Protein AF-A0A8X8DDF0-F1 (afdb_monomer)

Sequence (222 aa):
MAMRNLDAGRNGKEAMLKEIPKAEIDVMELDLSSMASVRNFASEYTSLGLHLNILIKNAGVLSSPSKLSQDNIELLFATNRIGHFLLTNLLLEIMKNTAQKSKQEGRIVNVSSVGHRIVSREGICFDKIYNEASTENCLVLLISFPSIGLDAAIFSLFGKYMTKNVQQGAATTCYIALHPQVKGMSGNYFMDSNIAEPSSQAKDAELAKKLWDFSLIITDRK

Mean predicted aligned error: 8.16 Å

InterPro domains:
  IPR002347 Short-chain dehydrogenase/reductase SDR [PF00106] (12-115)
  IPR055280 Short-chain dehydrogenase TIC 32 [PTHR48476] (1-137)

Foldseek 3Di:
DEEQDQVVVVVVVVVVCVVVVPDDDDYHYADQLDLVRLVVRLVVVVVVVDAAQEAELDDFDDDDQQDHGPLLFRRRCSRLPLSVLSNCVSCVVSNVVNCVVVVHHGYYHRDFEPLLQVADPVHAPLVCGNHSPCPPGNSPGDYDDDPDPDDPVVCVVCVVPPDDDPCQSCVLVCCCGDPPVCPPPDDFDDDSVHTDDGHPCVVDPVSVVVSSVSSCVSSPDD

Organism: Populus tomentosa (NCBI:txid118781)

Solvent-accessible surface area (backbone atoms only — not comparable to full-atom values): 13195 Å² total; per-residue (Å²): 86,77,25,70,46,59,67,65,39,50,54,52,49,54,56,50,37,74,78,38,74,84,64,89,79,60,74,44,62,34,36,39,40,29,67,68,40,34,51,50,36,47,53,53,54,57,73,68,70,64,80,38,50,70,48,76,51,65,76,67,63,90,69,76,63,62,40,61,27,90,75,54,28,32,36,47,53,24,26,50,46,44,23,51,50,51,43,46,66,69,44,42,63,53,22,52,54,32,19,68,74,69,72,43,84,54,46,79,47,78,66,80,40,73,15,54,66,64,51,44,94,84,46,78,57,75,85,44,41,66,42,57,78,45,80,74,45,72,48,67,54,50,66,71,73,83,90,64,103,64,63,76,72,60,50,70,72,54,49,75,80,73,59,72,52,71,67,67,63,42,45,34,58,52,41,66,74,67,38,76,90,47,63,93,66,76,95,79,46,71,53,92,69,34,83,47,85,73,40,72,73,80,68,35,64,66,58,52,48,53,53,50,55,50,46,49,60,61,67,68,60,125

Nearest PDB structures (foldseek):
  6jh7-assembly1_A-2  TM=7.162E-01  e=4.421E-04  Microcystis aeruginosa FACHB-905 = DIANCHI905
  6jhb-assembly1_B-2  TM=7.513E-01  e=2.939E-03  Microcystis aeruginosa FACHB-905 = DIANCHI905
  7dmg-assembly1_A  TM=6.258E-01  e=7.141E-03  Candida parapsilosis
  7dll-assembly1_B-2  TM=6.446E-01  e=1.735E-02  Candida parapsilosis
  7btm-assembly2_C  TM=6.241E-01  e=6.015E-02  Streptomyces lusitanus

Structure (mmCIF, N/CA/C/O backbone):
data_AF-A0A8X8DDF0-F1
#
_entry.id   AF-A0A8X8DDF0-F1
#
loop_
_atom_site.group_PDB
_atom_site.id
_atom_site.type_symbol
_atom_site.label_atom_id
_atom_site.label_alt_id
_atom_site.label_comp_id
_atom_site.label_asym_id
_atom_site.label_entity_id
_atom_site.label_seq_id
_atom_site.pdbx_PDB_ins_code
_atom_site.Cartn_x
_atom_site.Cartn_y
_atom_site.Cartn_z
_atom_site.occupancy
_atom_site.B_iso_or_equiv
_atom_site.auth_seq_id
_atom_site.auth_comp_id
_atom_site.auth_asym_id
_atom_site.auth_atom_id
_atom_site.pdbx_PDB_model_num
ATOM 1 N N . MET A 1 1 ? -7.701 -6.713 6.113 1.00 91.94 1 MET A N 1
ATOM 2 C CA . MET A 1 1 ? -6.545 -7.241 5.361 1.00 91.94 1 MET A CA 1
ATOM 3 C C . MET A 1 1 ? -6.894 -7.273 3.888 1.00 91.94 1 MET A C 1
ATOM 5 O O . MET A 1 1 ? -7.901 -7.870 3.534 1.00 91.94 1 MET A O 1
ATOM 9 N N . ALA A 1 2 ? -6.078 -6.644 3.049 1.00 97.06 2 ALA A N 1
ATOM 10 C CA . ALA A 1 2 ? -6.233 -6.695 1.599 1.00 97.06 2 ALA A CA 1
ATOM 11 C C . ALA A 1 2 ? -5.301 -7.780 1.038 1.00 97.06 2 ALA A C 1
ATOM 13 O O . ALA A 1 2 ? -4.095 -7.727 1.289 1.00 97.06 2 ALA A O 1
ATOM 14 N N . MET A 1 3 ? -5.850 -8.790 0.363 1.00 96.19 3 MET A N 1
ATOM 15 C CA . MET A 1 3 ? -5.122 -10.000 -0.036 1.00 96.19 3 MET A CA 1
ATOM 16 C C . MET A 1 3 ? -5.487 -10.407 -1.463 1.00 96.19 3 MET A C 1
ATOM 18 O O . MET A 1 3 ? -6.664 -10.501 -1.788 1.00 96.19 3 MET A O 1
ATOM 22 N N . ARG A 1 4 ? -4.497 -10.759 -2.291 1.00 95.62 4 ARG A N 1
ATOM 23 C CA . ARG A 1 4 ? -4.748 -11.287 -3.650 1.00 95.62 4 ARG A CA 1
ATOM 24 C C . ARG A 1 4 ? -5.384 -12.680 -3.672 1.00 95.62 4 ARG A C 1
ATOM 26 O O . ARG A 1 4 ? -5.920 -13.104 -4.680 1.00 95.62 4 ARG A O 1
ATOM 33 N N . ASN A 1 5 ? -5.232 -13.439 -2.586 1.00 96.88 5 ASN A N 1
ATOM 34 C CA . ASN A 1 5 ? -5.793 -14.776 -2.436 1.00 96.88 5 ASN A CA 1
ATOM 35 C C . ASN A 1 5 ? -6.646 -14.782 -1.167 1.00 96.88 5 ASN A C 1
ATOM 37 O O . ASN A 1 5 ? -6.117 -14.687 -0.054 1.00 96.88 5 ASN A O 1
ATOM 41 N N . LEU A 1 6 ? -7.962 -14.858 -1.356 1.00 96.94 6 LEU A N 1
ATOM 42 C CA . LEU A 1 6 ? -8.927 -14.778 -0.266 1.00 96.94 6 LEU A CA 1
ATOM 43 C C . LEU A 1 6 ? -8.833 -15.967 0.687 1.00 96.94 6 LEU A C 1
ATOM 45 O O . LEU A 1 6 ? -8.973 -15.770 1.888 1.00 96.94 6 LEU A O 1
ATOM 49 N N . ASP A 1 7 ? -8.542 -17.170 0.197 1.00 97.25 7 ASP A N 1
ATOM 50 C CA . ASP A 1 7 ? -8.457 -18.362 1.046 1.00 97.25 7 ASP A CA 1
ATOM 51 C C . ASP A 1 7 ? -7.240 -18.298 1.971 1.00 97.25 7 ASP A C 1
ATOM 53 O O . ASP A 1 7 ? -7.359 -18.504 3.177 1.00 97.25 7 ASP A O 1
ATOM 57 N N . ALA A 1 8 ? -6.082 -17.887 1.447 1.00 95.50 8 ALA A N 1
ATOM 58 C CA . ALA A 1 8 ? -4.906 -17.606 2.267 1.00 95.50 8 ALA A CA 1
ATOM 59 C C . ALA A 1 8 ? -5.184 -16.488 3.289 1.00 95.50 8 ALA A C 1
ATOM 61 O O . ALA A 1 8 ? -4.770 -16.585 4.446 1.00 95.50 8 ALA A O 1
ATOM 62 N N . GLY A 1 9 ? -5.917 -15.444 2.883 1.00 96.38 9 GLY A N 1
ATOM 63 C CA . GLY A 1 9 ? -6.345 -14.366 3.774 1.00 96.38 9 GLY A CA 1
ATOM 64 C C . GLY A 1 9 ? -7.274 -14.837 4.898 1.00 96.38 9 GLY A C 1
ATOM 65 O O . GLY A 1 9 ? -7.067 -14.465 6.053 1.00 96.38 9 GLY A O 1
ATOM 66 N N . ARG A 1 10 ? -8.263 -15.683 4.586 1.00 97.50 10 ARG A N 1
ATOM 67 C CA . ARG A 1 10 ? -9.206 -16.277 5.549 1.00 97.50 10 ARG A CA 1
ATOM 68 C C . ARG A 1 10 ? -8.489 -17.202 6.529 1.00 97.50 10 ARG A C 1
ATOM 70 O O . ARG A 1 10 ? -8.656 -17.034 7.732 1.00 97.50 10 ARG A O 1
ATOM 77 N N . ASN A 1 11 ? -7.605 -18.070 6.040 1.00 97.31 11 ASN A N 1
ATOM 78 C CA . ASN A 1 11 ? -6.786 -18.940 6.889 1.00 97.31 11 ASN A CA 1
ATOM 79 C C . ASN A 1 11 ? -5.900 -18.125 7.846 1.00 97.31 11 ASN A C 1
ATOM 81 O O . ASN A 1 11 ? -5.808 -18.431 9.035 1.00 97.31 11 ASN A O 1
ATOM 85 N N . GLY A 1 12 ? -5.280 -17.047 7.349 1.00 95.62 12 GLY A N 1
ATOM 86 C CA . GLY A 1 12 ? -4.503 -16.124 8.179 1.00 95.62 12 GLY A CA 1
ATOM 87 C C . GLY A 1 12 ? -5.357 -15.419 9.238 1.00 95.62 12 GLY A C 1
ATOM 88 O O . GLY A 1 12 ? -4.953 -15.332 10.397 1.00 95.62 12 GLY A O 1
ATOM 89 N N . LYS A 1 13 ? -6.563 -14.965 8.868 1.00 96.75 13 LYS A N 1
ATOM 90 C CA . LYS A 1 13 ? -7.548 -14.398 9.803 1.00 96.75 13 LYS A CA 1
ATOM 91 C C . LYS A 1 13 ? -7.902 -15.392 10.909 1.00 96.75 13 LYS A C 1
ATOM 93 O O . LYS A 1 13 ? -7.845 -15.027 12.078 1.00 96.75 13 LYS A O 1
ATOM 98 N N . GLU A 1 14 ? -8.235 -16.632 10.565 1.00 97.44 14 GLU A N 1
ATOM 99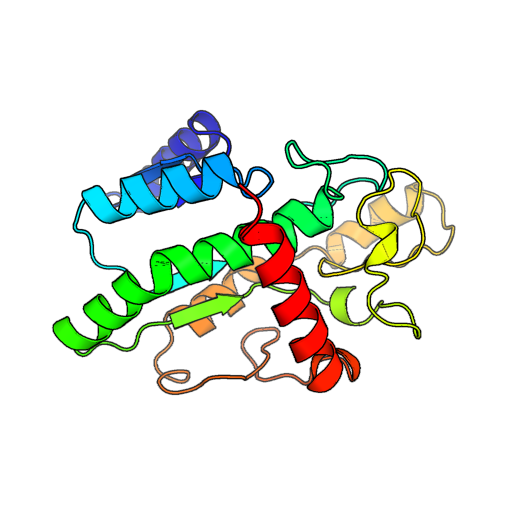 C CA . GLU A 1 14 ? -8.588 -17.663 11.547 1.00 97.44 14 GLU A CA 1
ATOM 100 C C . GLU A 1 14 ? -7.448 -17.953 12.526 1.00 97.44 14 GLU A C 1
ATOM 102 O O . GLU A 1 14 ? -7.688 -18.076 13.726 1.00 97.44 14 GLU A O 1
ATOM 107 N N . ALA A 1 15 ? -6.206 -18.030 12.038 1.00 96.19 15 ALA A N 1
ATOM 108 C CA . ALA A 1 15 ? -5.039 -18.215 12.895 1.00 96.19 15 ALA A CA 1
ATOM 109 C C . ALA A 1 15 ? -4.875 -17.054 13.891 1.00 96.19 15 ALA A C 1
ATOM 111 O O . ALA A 1 15 ? -4.725 -17.293 15.087 1.00 96.19 15 ALA A O 1
ATOM 112 N N . MET A 1 16 ? -4.993 -15.806 13.428 1.00 95.62 16 MET A N 1
ATOM 113 C CA . MET A 1 16 ? -4.892 -14.634 14.305 1.00 95.62 16 MET A CA 1
ATOM 114 C C . MET A 1 16 ? -6.041 -14.544 15.312 1.00 95.62 16 MET A C 1
ATOM 116 O O . MET A 1 16 ? -5.811 -14.161 16.453 1.00 95.62 16 MET A O 1
ATOM 120 N N . LEU A 1 17 ? -7.265 -14.924 14.934 1.00 97.56 17 LEU A N 1
ATOM 121 C CA . LEU A 1 17 ? -8.413 -14.914 15.849 1.00 97.56 17 LEU A CA 1
ATOM 122 C C . LEU A 1 17 ? -8.310 -15.976 16.950 1.00 97.56 17 LEU A C 1
ATOM 124 O O . LEU A 1 17 ? -8.875 -15.786 18.023 1.00 97.56 17 LEU A O 1
ATOM 128 N N . LYS A 1 18 ? -7.571 -17.071 16.730 1.00 97.69 18 LYS A N 1
ATOM 129 C CA . LYS A 1 18 ? -7.259 -18.030 17.804 1.00 97.69 18 LYS A CA 1
ATOM 130 C C . LYS A 1 18 ? -6.352 -17.412 18.867 1.00 97.69 18 LYS A C 1
ATOM 132 O O . LYS A 1 18 ? -6.525 -17.698 20.047 1.00 97.69 18 LYS A O 1
ATOM 137 N N . GLU A 1 19 ? -5.409 -16.569 18.456 1.00 96.38 19 GLU A N 1
ATOM 138 C CA . GLU A 1 19 ? -4.486 -15.883 19.366 1.00 96.38 19 GLU A CA 1
ATOM 139 C C . GLU A 1 19 ? -5.113 -14.633 19.999 1.00 96.38 19 GLU A C 1
ATOM 141 O O . GLU A 1 19 ? -4.899 -14.352 21.178 1.00 96.38 19 GLU A O 1
ATOM 146 N N . ILE A 1 20 ? -5.920 -13.890 19.233 1.00 97.06 20 ILE A N 1
ATOM 147 C CA . ILE A 1 20 ? -6.553 -12.633 19.646 1.00 97.06 20 ILE A CA 1
ATOM 148 C C . ILE A 1 20 ? -8.053 -12.674 19.295 1.00 97.06 20 ILE A C 1
ATOM 150 O O . ILE A 1 20 ? -8.482 -12.056 18.319 1.00 97.06 20 ILE A O 1
ATOM 154 N N . PRO A 1 21 ? -8.893 -13.344 20.108 1.00 97.06 21 PRO A N 1
ATOM 155 C CA . PRO A 1 21 ? -10.314 -13.551 19.794 1.00 97.06 21 PRO A CA 1
ATOM 156 C C . PRO A 1 21 ? -11.153 -12.277 19.668 1.00 97.06 21 PRO A C 1
ATOM 158 O O . PRO A 1 21 ? -12.239 -12.305 19.100 1.00 97.06 21 PRO A O 1
ATOM 161 N N . LYS A 1 22 ? -10.669 -11.159 20.220 1.00 97.62 22 LYS A N 1
ATOM 162 C CA . LYS A 1 22 ? -11.338 -9.852 20.163 1.00 97.62 22 LYS A CA 1
ATOM 163 C C . LYS A 1 22 ? -10.914 -9.000 18.964 1.00 97.62 22 LYS A C 1
ATOM 165 O O . LYS A 1 22 ? -11.392 -7.879 18.843 1.00 97.62 22 LYS A O 1
ATOM 170 N N . ALA A 1 23 ? -9.975 -9.466 18.139 1.00 96.88 23 ALA A N 1
ATOM 171 C CA . ALA A 1 23 ? -9.533 -8.702 16.982 1.00 96.88 23 ALA A CA 1
ATOM 172 C C . ALA A 1 23 ? -10.643 -8.634 15.925 1.00 96.88 23 ALA A C 1
ATOM 174 O O . ALA A 1 23 ? -11.263 -9.640 15.589 1.00 96.88 23 ALA A O 1
ATOM 175 N N . GLU A 1 24 ? -10.851 -7.452 15.358 1.00 96.38 24 GLU A N 1
ATOM 176 C CA . GLU A 1 24 ? -11.742 -7.252 14.219 1.00 96.38 24 GLU A CA 1
ATOM 177 C C . GLU A 1 24 ? -10.902 -7.282 12.943 1.00 96.38 24 GLU A C 1
ATOM 179 O O . GLU A 1 24 ? -10.004 -6.462 12.742 1.00 96.38 24 GLU A O 1
ATOM 184 N N . ILE A 1 25 ? -11.134 -8.293 12.105 1.00 96.75 25 ILE A N 1
ATOM 185 C CA . ILE A 1 25 ? -10.322 -8.543 10.915 1.00 96.75 25 ILE A CA 1
ATOM 186 C C . ILE A 1 25 ? -11.249 -8.824 9.743 1.00 96.75 25 ILE A C 1
ATOM 188 O O . ILE A 1 25 ? -11.855 -9.891 9.677 1.00 96.75 25 ILE A O 1
ATOM 192 N N . ASP A 1 26 ? -11.289 -7.926 8.768 1.00 96.56 26 ASP A N 1
ATOM 193 C CA . ASP A 1 26 ? -11.918 -8.196 7.474 1.00 96.56 26 ASP A CA 1
ATOM 194 C C . ASP A 1 26 ? -10.888 -8.671 6.456 1.00 96.56 26 ASP A C 1
ATOM 196 O O . ASP A 1 26 ? -9.700 -8.354 6.557 1.00 96.56 26 ASP A O 1
ATOM 200 N N . VAL A 1 27 ? -11.322 -9.457 5.475 1.00 97.81 27 VAL A N 1
ATOM 201 C CA . VAL A 1 27 ? -10.483 -9.903 4.357 1.00 97.81 27 VAL A CA 1
ATOM 202 C C . VAL A 1 27 ? -11.166 -9.464 3.077 1.00 97.81 27 VAL A C 1
ATOM 204 O O . VAL A 1 27 ? -12.309 -9.837 2.837 1.00 97.81 27 VAL A O 1
ATOM 207 N N . MET A 1 28 ? -10.456 -8.680 2.278 1.00 97.94 28 MET A N 1
ATOM 208 C CA . MET A 1 28 ? -10.939 -8.116 1.023 1.00 97.94 28 MET A CA 1
ATOM 209 C C . MET A 1 28 ? -9.933 -8.422 -0.083 1.00 97.94 28 MET A C 1
ATOM 211 O O . MET A 1 28 ? -8.724 -8.479 0.170 1.00 97.94 28 MET A O 1
ATOM 215 N N . GLU A 1 29 ? -10.429 -8.644 -1.295 1.00 98.38 29 GLU A N 1
ATOM 216 C CA . GLU A 1 29 ? -9.591 -9.023 -2.428 1.00 98.38 29 GLU A CA 1
ATOM 217 C C . GLU A 1 29 ? -8.823 -7.818 -2.971 1.00 98.38 29 GLU A C 1
ATOM 219 O O . GLU A 1 29 ? -9.402 -6.767 -3.223 1.00 98.38 29 GLU A O 1
ATOM 224 N N . LEU A 1 30 ? -7.512 -7.964 -3.154 1.00 98.56 30 LEU A N 1
ATOM 225 C CA . LEU A 1 30 ? -6.678 -6.940 -3.780 1.00 98.56 30 LEU A CA 1
ATOM 226 C C . LEU A 1 30 ? -5.469 -7.575 -4.464 1.00 98.56 30 LEU A C 1
ATOM 228 O O . LEU A 1 30 ? -4.547 -8.047 -3.792 1.00 98.56 30 LEU A O 1
ATOM 232 N N . ASP A 1 31 ? -5.438 -7.510 -5.792 1.00 98.00 31 ASP A N 1
ATOM 233 C CA . ASP A 1 31 ? -4.251 -7.786 -6.593 1.00 98.00 31 ASP A CA 1
ATOM 234 C C . ASP A 1 31 ? -3.625 -6.472 -7.076 1.00 98.00 31 ASP A C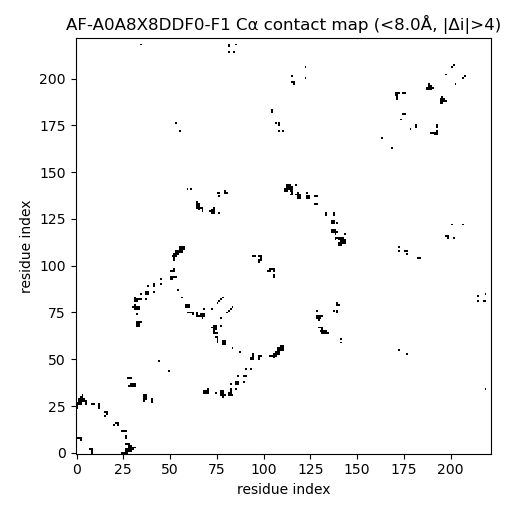 1
ATOM 236 O O . ASP A 1 31 ? -4.126 -5.798 -7.971 1.00 98.00 31 ASP A O 1
ATOM 240 N N . LEU A 1 32 ? -2.489 -6.107 -6.482 1.00 97.19 32 LEU A N 1
ATOM 241 C CA . LEU A 1 32 ? -1.754 -4.886 -6.827 1.00 97.19 32 LEU A CA 1
ATOM 242 C C . LEU A 1 32 ? -1.111 -4.930 -8.219 1.00 97.19 32 LEU A C 1
ATOM 244 O O . LEU A 1 32 ? -0.678 -3.891 -8.707 1.00 97.19 32 LEU A O 1
ATOM 248 N N . SER A 1 33 ? -1.024 -6.102 -8.851 1.00 94.75 33 SER A N 1
ATOM 249 C CA . SER A 1 33 ? -0.516 -6.232 -10.219 1.00 94.75 33 SER A CA 1
ATOM 250 C C . SER A 1 33 ? -1.565 -5.908 -11.292 1.00 94.75 33 SER A C 1
ATOM 252 O O . SER A 1 33 ? -1.216 -5.852 -12.468 1.00 94.75 33 SER A O 1
ATOM 254 N N . SER A 1 34 ? -2.823 -5.680 -10.894 1.00 96.38 34 SER A N 1
ATOM 255 C CA . SER A 1 34 ? -3.949 -5.376 -11.779 1.00 96.38 34 SER A CA 1
ATOM 256 C C . SER A 1 34 ? -4.611 -4.060 -11.375 1.00 96.38 34 SER A C 1
ATOM 258 O O . SER A 1 34 ? -5.246 -3.960 -10.321 1.00 96.38 34 SER A O 1
ATOM 260 N N . MET A 1 35 ? -4.515 -3.031 -12.217 1.00 96.25 35 MET A N 1
ATOM 261 C CA . MET A 1 35 ? -5.127 -1.724 -11.944 1.00 96.25 35 MET A CA 1
ATOM 262 C C . MET A 1 35 ? -6.650 -1.812 -11.788 1.00 96.25 35 MET A C 1
ATOM 264 O O . MET A 1 35 ? -7.227 -1.098 -10.963 1.00 96.25 35 MET A O 1
ATOM 268 N N . ALA A 1 36 ? -7.303 -2.718 -12.522 1.00 97.00 36 ALA A N 1
ATOM 269 C CA . ALA A 1 36 ? -8.729 -2.998 -12.367 1.00 97.00 36 ALA A CA 1
ATOM 270 C C . ALA A 1 36 ? -9.052 -3.547 -10.966 1.00 97.00 36 ALA A C 1
ATOM 272 O O . ALA A 1 36 ? -9.972 -3.053 -10.313 1.00 97.00 36 ALA A O 1
ATOM 273 N N . SER A 1 37 ? -8.259 -4.502 -10.461 1.00 98.31 37 SER A N 1
ATOM 274 C CA . SER A 1 37 ? -8.419 -5.030 -9.098 1.00 98.31 37 SER A CA 1
ATOM 275 C C . SER A 1 37 ? -8.240 -3.933 -8.042 1.00 98.31 37 SER A C 1
ATOM 277 O O . SER A 1 37 ? -9.067 -3.806 -7.140 1.00 98.31 37 SER A O 1
ATOM 279 N N . VAL A 1 38 ? -7.231 -3.068 -8.197 1.00 98.44 38 VAL A N 1
ATOM 280 C CA . VAL A 1 38 ? -6.995 -1.933 -7.285 1.00 98.44 38 VAL A CA 1
ATOM 281 C C . VAL A 1 38 ? -8.187 -0.968 -7.250 1.00 98.44 38 VAL A C 1
ATOM 283 O O . VAL A 1 38 ? -8.594 -0.528 -6.172 1.00 98.44 38 VAL A O 1
ATOM 286 N N . ARG A 1 39 ? -8.769 -0.643 -8.413 1.00 98.06 39 ARG A N 1
ATOM 287 C CA . ARG A 1 39 ? -9.959 0.222 -8.511 1.00 98.06 39 ARG A CA 1
ATOM 288 C C . ARG A 1 39 ? -11.184 -0.420 -7.869 1.00 98.06 39 ARG A C 1
ATOM 290 O O . ARG A 1 39 ? -11.885 0.258 -7.119 1.00 98.06 39 ARG A O 1
ATOM 297 N N . ASN A 1 40 ? -11.405 -1.710 -8.118 1.00 98.25 40 ASN A N 1
ATOM 298 C CA . ASN A 1 40 ? -12.514 -2.459 -7.530 1.00 98.25 40 ASN A CA 1
ATOM 299 C C . ASN A 1 40 ? -12.408 -2.499 -6.004 1.00 98.25 40 ASN A C 1
ATOM 301 O O . ASN A 1 40 ? -13.357 -2.109 -5.330 1.00 98.25 40 ASN A O 1
ATOM 305 N N . PHE A 1 41 ? -11.236 -2.849 -5.466 1.00 98.62 41 PHE A N 1
ATOM 306 C CA . PHE A 1 41 ? -10.984 -2.838 -4.025 1.00 98.62 41 PHE A CA 1
ATOM 307 C C . PHE A 1 41 ? -11.259 -1.465 -3.406 1.00 98.62 41 PHE A C 1
ATOM 309 O O . PHE A 1 41 ? -11.941 -1.366 -2.388 1.00 98.62 41 PHE A O 1
ATOM 316 N N . ALA A 1 42 ? -10.740 -0.389 -4.009 1.00 98.31 42 ALA A N 1
ATOM 317 C CA . ALA A 1 42 ? -10.937 0.955 -3.476 1.00 98.31 42 ALA A CA 1
ATOM 318 C C . ALA A 1 42 ? -12.418 1.364 -3.501 1.00 98.31 42 ALA A C 1
ATOM 320 O O . ALA A 1 42 ? -12.912 1.926 -2.524 1.00 98.31 42 ALA A O 1
ATOM 321 N N . SER A 1 43 ? -13.137 1.051 -4.583 1.00 98.25 43 SER A N 1
ATOM 322 C CA . SER A 1 43 ? -14.578 1.299 -4.693 1.00 98.25 43 SER A CA 1
ATOM 323 C C . SER A 1 43 ? -15.367 0.522 -3.638 1.00 98.25 43 SER A C 1
ATOM 325 O O . SER A 1 43 ? -16.203 1.100 -2.942 1.00 98.25 43 SER A O 1
ATOM 327 N N . GLU A 1 44 ? -15.079 -0.770 -3.480 1.00 98.06 44 GLU A N 1
ATOM 328 C CA . GLU A 1 44 ? -15.720 -1.628 -2.485 1.00 98.06 44 GLU A CA 1
ATOM 329 C C . GLU A 1 44 ? -15.454 -1.109 -1.069 1.00 98.06 44 GLU A C 1
ATOM 331 O O . GLU A 1 44 ? -16.400 -0.856 -0.328 1.00 98.06 44 GLU A O 1
ATOM 336 N N . TYR A 1 45 ? -14.194 -0.825 -0.723 1.00 98.12 45 TYR A N 1
ATOM 337 C CA . TYR A 1 45 ? -13.827 -0.268 0.582 1.00 98.12 45 TYR A CA 1
ATOM 338 C C . TYR A 1 45 ? -14.552 1.051 0.868 1.00 98.12 45 TYR A C 1
ATOM 340 O O . TYR A 1 45 ? -15.066 1.259 1.966 1.00 98.12 45 TYR A O 1
ATOM 348 N N . THR A 1 46 ? -14.644 1.932 -0.133 1.00 96.81 46 THR A N 1
ATOM 349 C CA . THR A 1 46 ? -15.375 3.202 -0.013 1.00 96.81 46 THR A CA 1
ATOM 350 C C . THR A 1 46 ? -16.852 2.969 0.294 1.00 96.81 46 THR A C 1
ATOM 352 O O . THR A 1 46 ? -17.423 3.660 1.139 1.00 96.81 46 THR A O 1
ATOM 355 N N . SER A 1 47 ? -17.470 1.981 -0.361 1.00 97.31 47 SER A N 1
ATOM 356 C CA . SER A 1 47 ? -18.890 1.664 -0.185 1.00 97.31 47 SER A CA 1
ATOM 357 C C . SER A 1 47 ? -19.237 1.151 1.216 1.00 97.31 47 SER A C 1
ATOM 359 O O . SER A 1 47 ? -20.371 1.324 1.658 1.00 97.31 47 SER A O 1
ATOM 361 N N . LEU A 1 48 ? -18.261 0.599 1.949 1.00 96.19 48 LEU A N 1
ATOM 362 C CA . LEU A 1 48 ? -18.449 0.154 3.334 1.00 96.19 48 LEU A CA 1
ATOM 363 C C . LEU A 1 48 ? -18.617 1.322 4.319 1.00 96.19 48 LEU A C 1
ATOM 365 O O . LEU A 1 48 ? -19.038 1.109 5.453 1.00 96.19 48 LEU A O 1
ATOM 369 N N . GLY A 1 49 ? -18.262 2.553 3.927 1.00 94.56 49 GLY A N 1
ATOM 370 C CA . GLY A 1 49 ? -18.365 3.726 4.801 1.00 94.56 49 GLY A CA 1
ATOM 371 C C . GLY A 1 49 ? -17.436 3.682 6.021 1.00 94.56 49 GLY A C 1
ATOM 372 O O . GLY A 1 49 ? -17.658 4.414 6.987 1.00 94.56 49 GLY A O 1
ATOM 373 N N . LEU A 1 50 ? -16.406 2.831 5.994 1.00 94.25 50 LEU A N 1
ATOM 374 C CA . LEU A 1 50 ? -15.463 2.664 7.096 1.00 94.25 50 LEU A CA 1
ATOM 375 C C . LEU A 1 50 ? -14.429 3.794 7.134 1.00 94.25 50 LEU A C 1
ATOM 377 O O . LEU A 1 50 ? -14.054 4.391 6.123 1.00 94.25 50 LEU A O 1
ATOM 381 N N . HIS A 1 51 ? -13.920 4.057 8.333 1.00 95.56 51 HIS A N 1
ATOM 382 C CA . HIS A 1 51 ? -12.789 4.952 8.545 1.00 95.56 51 HIS A CA 1
ATOM 383 C C . HIS A 1 51 ? -11.485 4.321 8.045 1.00 95.56 51 HIS A C 1
ATOM 385 O O . HIS A 1 51 ? -11.293 3.112 8.142 1.00 95.56 51 HIS A O 1
ATOM 391 N N . LEU A 1 52 ? -10.558 5.140 7.544 1.00 97.69 52 LEU A N 1
ATOM 392 C CA . LEU A 1 52 ? -9.209 4.701 7.182 1.00 97.69 52 LEU A CA 1
ATOM 393 C C . LEU A 1 52 ? -8.159 5.618 7.810 1.00 97.69 52 LEU A C 1
ATOM 395 O O . LEU A 1 52 ? -7.817 6.666 7.265 1.00 97.69 52 LEU A O 1
ATOM 399 N N . ASN A 1 53 ? -7.641 5.220 8.971 1.00 96.56 53 ASN A N 1
ATOM 400 C CA . ASN A 1 53 ? -6.600 5.974 9.672 1.00 96.56 53 ASN A CA 1
ATOM 401 C C . ASN A 1 53 ? -5.195 5.623 9.171 1.00 96.56 53 ASN A C 1
ATOM 403 O O . ASN A 1 53 ? -4.347 6.504 9.064 1.00 96.56 53 ASN A O 1
ATOM 407 N N . ILE A 1 54 ? -4.931 4.350 8.864 1.00 97.62 54 ILE A N 1
ATOM 408 C CA . ILE A 1 54 ? -3.589 3.867 8.525 1.00 97.62 54 ILE A C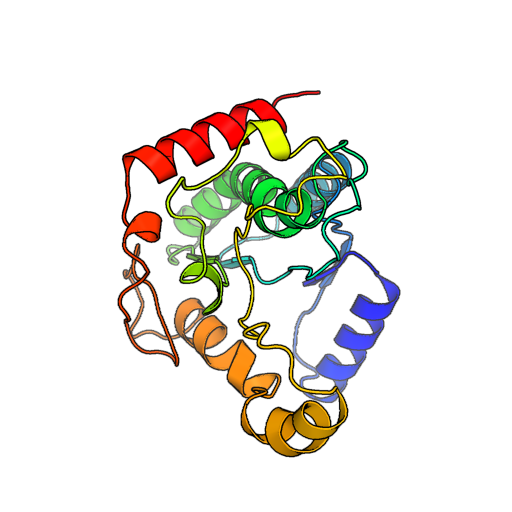A 1
ATOM 409 C C . ILE A 1 54 ? -3.639 3.049 7.234 1.00 97.62 54 ILE A C 1
ATOM 411 O O . ILE A 1 54 ? -4.402 2.093 7.132 1.00 97.62 54 ILE A O 1
ATOM 415 N N . LEU A 1 55 ? -2.779 3.391 6.275 1.00 98.19 55 LEU A N 1
ATOM 416 C CA . LEU A 1 55 ? -2.533 2.617 5.059 1.00 98.19 55 LEU A CA 1
ATOM 417 C C . LEU A 1 55 ? -1.096 2.088 5.074 1.00 98.19 55 LEU A C 1
ATOM 419 O O . LEU A 1 55 ? -0.143 2.862 4.987 1.00 98.19 55 LEU A O 1
ATOM 423 N N . ILE A 1 56 ? -0.933 0.767 5.157 1.00 97.81 56 ILE A N 1
ATOM 424 C CA . ILE A 1 56 ? 0.381 0.112 5.144 1.00 97.81 56 ILE A CA 1
ATOM 425 C C . ILE A 1 56 ? 0.609 -0.542 3.781 1.00 97.81 56 ILE A C 1
ATOM 427 O O . ILE A 1 56 ? 0.007 -1.565 3.452 1.00 97.81 56 ILE A O 1
ATOM 431 N N . LYS A 1 57 ? 1.535 0.013 3.002 1.00 97.31 57 LYS A N 1
ATOM 432 C CA . LYS A 1 57 ? 1.966 -0.526 1.709 1.00 97.31 57 LYS A CA 1
ATOM 433 C C . LYS A 1 57 ? 3.058 -1.567 1.928 1.00 97.31 57 LYS A C 1
ATOM 435 O O . LYS A 1 57 ? 4.241 -1.288 1.760 1.00 97.31 57 LYS A O 1
ATOM 440 N N . ASN A 1 58 ? 2.635 -2.735 2.411 1.00 94.56 58 ASN A N 1
ATOM 441 C CA . ASN A 1 58 ? 3.521 -3.844 2.780 1.00 94.56 58 ASN A CA 1
ATOM 442 C C . ASN A 1 58 ? 3.705 -4.878 1.664 1.00 94.56 58 ASN A C 1
ATOM 444 O O . ASN A 1 58 ? 4.782 -5.450 1.531 1.00 94.56 58 ASN A O 1
ATOM 448 N N . ALA A 1 59 ? 2.645 -5.165 0.906 1.00 92.44 59 ALA A N 1
ATOM 449 C CA . ALA A 1 59 ? 2.674 -6.230 -0.087 1.00 92.44 59 ALA A CA 1
ATOM 450 C C . ALA A 1 59 ? 3.727 -5.948 -1.165 1.00 92.44 59 ALA A C 1
ATOM 452 O O . ALA A 1 59 ? 3.792 -4.845 -1.700 1.00 92.44 59 ALA A O 1
ATOM 453 N N . GLY A 1 60 ? 4.517 -6.960 -1.497 1.00 88.88 60 GLY A N 1
ATOM 454 C CA . GLY A 1 60 ? 5.473 -6.894 -2.585 1.00 88.88 60 GLY A CA 1
ATOM 455 C C . GLY A 1 60 ? 5.841 -8.288 -3.059 1.00 88.88 60 GLY A C 1
ATOM 456 O O . GLY A 1 60 ? 5.727 -9.266 -2.316 1.00 88.88 60 GLY A O 1
ATOM 457 N N . VAL A 1 61 ? 6.247 -8.379 -4.316 1.00 83.88 61 VAL A N 1
ATOM 458 C CA . VAL A 1 61 ? 6.774 -9.601 -4.920 1.00 83.88 61 VAL A CA 1
ATOM 459 C C . VAL A 1 61 ? 8.263 -9.442 -5.175 1.00 83.88 61 VAL A C 1
ATOM 461 O O . VAL A 1 61 ? 8.778 -8.331 -5.269 1.00 83.88 61 VAL A O 1
ATOM 464 N N . LEU A 1 62 ? 8.944 -10.576 -5.281 1.00 72.44 62 LEU A N 1
ATOM 465 C CA . LEU A 1 62 ? 10.292 -10.683 -5.814 1.00 72.44 62 LEU A CA 1
ATOM 466 C C . LEU A 1 62 ? 10.215 -11.746 -6.912 1.00 72.44 62 LEU A C 1
ATOM 468 O O . LEU A 1 62 ? 10.321 -12.940 -6.638 1.00 72.44 62 LEU A O 1
ATOM 472 N N . SER A 1 63 ? 9.876 -11.325 -8.129 1.00 58.91 63 SER A N 1
ATOM 473 C CA . SER A 1 63 ? 9.749 -12.212 -9.290 1.00 58.91 63 SER A CA 1
ATOM 474 C C . SER A 1 63 ? 10.950 -12.077 -10.217 1.00 58.91 63 SER A C 1
ATOM 476 O O . SER A 1 63 ? 11.571 -11.020 -10.288 1.00 58.91 63 SER A O 1
ATOM 478 N N . SER A 1 64 ? 11.262 -13.144 -10.956 1.00 55.31 64 SER A N 1
ATOM 479 C CA . SER A 1 64 ? 12.216 -13.076 -12.064 1.00 55.31 64 SER A CA 1
ATOM 480 C C . SER A 1 64 ? 11.752 -12.034 -13.102 1.00 55.31 64 SER A C 1
ATOM 482 O O . SER A 1 64 ? 10.554 -11.996 -13.391 1.00 55.31 64 SER A O 1
ATOM 484 N N . PRO A 1 65 ? 12.669 -11.236 -13.680 1.00 57.22 65 PRO A N 1
ATOM 485 C CA . PRO A 1 65 ? 12.389 -10.020 -14.468 1.00 57.22 65 PRO A CA 1
ATOM 486 C C . PRO A 1 65 ? 11.678 -10.221 -15.824 1.00 57.22 65 PRO A C 1
ATOM 488 O O . PRO A 1 65 ? 11.644 -9.307 -16.637 1.00 57.22 65 PRO A O 1
ATOM 491 N N . SER A 1 66 ? 11.093 -11.392 -16.083 1.00 64.19 66 SER A N 1
ATOM 492 C CA . SER A 1 66 ? 10.512 -11.762 -17.385 1.00 64.19 66 SER A CA 1
ATOM 493 C C . SER A 1 66 ? 9.014 -12.039 -17.325 1.00 64.19 66 SER A C 1
ATOM 495 O O . SER A 1 66 ? 8.505 -12.868 -18.074 1.00 64.19 66 SER A O 1
ATOM 497 N N . LYS A 1 67 ? 8.295 -11.400 -16.397 1.00 81.69 67 LYS A N 1
ATOM 498 C CA . LYS A 1 67 ? 6.832 -11.491 -16.328 1.00 81.69 67 LYS A CA 1
ATOM 499 C C . LYS A 1 67 ? 6.219 -10.105 -16.383 1.00 81.69 67 LYS A C 1
ATOM 501 O O . LYS A 1 67 ? 6.570 -9.243 -15.580 1.00 81.69 67 LYS A O 1
ATOM 506 N N . LEU A 1 68 ? 5.272 -9.931 -17.294 1.00 87.38 68 LEU A N 1
ATOM 507 C CA . LEU A 1 68 ? 4.386 -8.778 -17.316 1.00 87.38 68 LEU A CA 1
ATOM 508 C C . LEU A 1 68 ? 3.150 -9.046 -16.450 1.00 87.38 68 LEU A C 1
ATOM 510 O O . LEU A 1 68 ? 2.731 -10.191 -16.255 1.00 87.38 68 LEU A O 1
ATOM 514 N N . SER A 1 69 ? 2.585 -7.976 -15.908 1.00 90.06 69 SER A N 1
ATOM 515 C CA . SER A 1 69 ? 1.277 -7.972 -15.273 1.00 90.06 69 SER A CA 1
ATOM 516 C C . SER A 1 69 ? 0.159 -7.987 -16.319 1.00 90.06 69 SER A C 1
ATOM 518 O O . SER A 1 69 ? 0.407 -7.877 -17.520 1.00 90.06 69 SER A O 1
ATOM 520 N N . GLN A 1 70 ? -1.093 -8.080 -15.864 1.00 90.06 70 GLN A N 1
ATOM 521 C CA . GLN A 1 70 ? -2.271 -7.995 -16.741 1.00 90.06 70 GLN A CA 1
ATOM 522 C C . GLN A 1 70 ? -2.348 -6.663 -17.504 1.00 90.06 70 GLN A C 1
ATOM 524 O O . GLN A 1 70 ? -2.954 -6.597 -18.569 1.00 90.06 70 GLN A O 1
ATOM 529 N N . ASP A 1 71 ? -1.696 -5.626 -16.977 1.00 91.06 71 ASP A N 1
ATOM 530 C CA . ASP A 1 71 ? -1.632 -4.292 -17.567 1.00 91.06 71 ASP A CA 1
ATOM 531 C C . ASP A 1 71 ? -0.403 -4.100 -18.486 1.00 91.06 71 ASP A C 1
ATOM 533 O O . ASP A 1 71 ? -0.087 -2.975 -18.868 1.00 91.06 71 ASP A O 1
ATOM 537 N N . ASN A 1 72 ? 0.309 -5.181 -18.840 1.00 89.88 72 ASN A N 1
ATOM 538 C CA . ASN A 1 72 ? 1.534 -5.174 -19.659 1.00 89.88 72 ASN A CA 1
ATOM 539 C C . ASN A 1 72 ? 2.685 -4.334 -19.072 1.00 89.88 72 ASN A C 1
ATOM 541 O O . ASN A 1 72 ? 3.463 -3.716 -19.798 1.00 89.88 72 ASN A O 1
ATOM 545 N N . ILE A 1 73 ? 2.797 -4.316 -17.746 1.00 88.31 73 ILE A N 1
ATOM 546 C CA . ILE A 1 73 ? 3.872 -3.656 -16.995 1.00 88.31 73 ILE A CA 1
ATOM 547 C C . ILE A 1 73 ? 4.702 -4.747 -16.326 1.00 88.31 73 ILE A C 1
ATOM 549 O O . ILE A 1 73 ? 4.136 -5.716 -15.828 1.00 88.31 73 ILE A O 1
ATOM 553 N N . GLU A 1 74 ? 6.023 -4.604 -16.278 1.00 87.31 74 GLU A N 1
ATOM 554 C CA . GLU A 1 74 ? 6.897 -5.512 -15.529 1.00 87.31 74 GLU A CA 1
ATOM 555 C C . GLU A 1 74 ? 6.340 -5.755 -14.112 1.00 87.31 74 GLU A C 1
ATOM 557 O O . GLU A 1 74 ? 5.987 -4.821 -13.388 1.00 87.31 74 GLU A O 1
ATOM 562 N N . LEU A 1 75 ? 6.178 -7.029 -13.746 1.00 86.94 75 LEU A N 1
ATOM 563 C CA . LEU A 1 75 ? 5.349 -7.457 -12.619 1.00 86.94 75 LEU A CA 1
ATOM 564 C C . LEU A 1 75 ? 5.806 -6.887 -11.267 1.00 86.94 75 LEU A C 1
ATOM 566 O O . LEU A 1 75 ? 4.956 -6.557 -10.428 1.00 86.94 75 LEU A O 1
ATOM 570 N N . LEU A 1 76 ? 7.119 -6.769 -11.040 1.00 85.25 76 LEU A N 1
ATOM 571 C CA . LEU A 1 76 ? 7.685 -6.160 -9.836 1.00 85.25 76 LEU A CA 1
ATOM 572 C C . LEU A 1 76 ? 7.291 -4.683 -9.762 1.00 85.25 76 LEU A C 1
ATOM 574 O O . LEU A 1 76 ? 6.764 -4.240 -8.742 1.00 85.25 76 LEU A O 1
ATOM 578 N N . PHE A 1 77 ? 7.484 -3.931 -10.844 1.00 87.19 77 PHE A N 1
ATOM 579 C CA . PHE A 1 77 ? 7.131 -2.519 -10.919 1.00 87.19 77 PHE A CA 1
ATOM 580 C C . PHE A 1 77 ? 5.616 -2.295 -10.817 1.00 87.19 77 PHE A C 1
ATOM 582 O O . PHE A 1 77 ? 5.166 -1.408 -10.082 1.00 87.19 77 PHE A O 1
ATOM 589 N N . ALA A 1 78 ? 4.817 -3.139 -11.473 1.00 91.38 78 ALA A N 1
ATOM 590 C CA . ALA A 1 78 ? 3.363 -3.130 -11.369 1.00 91.38 78 ALA A CA 1
ATOM 591 C C . ALA A 1 78 ? 2.921 -3.295 -9.907 1.00 91.38 78 ALA A C 1
ATOM 593 O O . ALA A 1 78 ? 2.246 -2.428 -9.359 1.00 91.38 78 ALA A O 1
ATOM 594 N N . THR A 1 79 ? 3.381 -4.354 -9.238 1.00 92.12 79 THR A N 1
ATOM 595 C CA . THR A 1 79 ? 2.939 -4.714 -7.882 1.00 92.12 79 THR A CA 1
ATOM 596 C C . THR A 1 79 ? 3.516 -3.788 -6.810 1.00 92.12 79 THR A C 1
ATOM 598 O O . THR A 1 79 ? 2.784 -3.243 -5.982 1.00 92.12 79 THR A O 1
ATOM 601 N N . ASN A 1 80 ? 4.839 -3.607 -6.800 1.00 91.00 80 ASN A N 1
ATOM 602 C CA . ASN A 1 80 ? 5.556 -2.954 -5.703 1.00 91.00 80 ASN A CA 1
ATOM 603 C C . ASN A 1 80 ? 5.481 -1.424 -5.805 1.00 91.00 80 ASN A C 1
ATOM 605 O O . ASN A 1 80 ? 5.672 -0.740 -4.797 1.00 91.00 80 ASN A O 1
ATOM 609 N N . ARG A 1 81 ? 5.195 -0.871 -6.997 1.00 91.19 81 ARG A N 1
ATOM 610 C CA . ARG A 1 81 ? 5.168 0.581 -7.224 1.00 91.19 81 ARG A CA 1
ATOM 611 C C . ARG A 1 81 ? 3.840 1.113 -7.752 1.00 91.19 81 ARG A C 1
ATOM 613 O O . ARG A 1 81 ? 3.302 2.024 -7.117 1.00 91.19 81 ARG A O 1
ATOM 620 N N . ILE A 1 82 ? 3.341 0.618 -8.885 1.00 94.88 82 ILE A N 1
ATOM 621 C CA . ILE A 1 82 ? 2.180 1.213 -9.576 1.00 94.88 82 ILE A CA 1
ATOM 622 C C . ILE A 1 82 ? 0.863 0.900 -8.865 1.00 94.88 82 ILE A C 1
ATOM 624 O O . ILE A 1 82 ? 0.108 1.826 -8.572 1.00 94.88 82 ILE A O 1
ATOM 628 N N . GLY A 1 83 ? 0.612 -0.352 -8.486 1.00 96.50 83 GLY A N 1
ATOM 629 C CA . GLY A 1 83 ? -0.592 -0.737 -7.751 1.00 96.50 83 GLY A CA 1
ATOM 630 C C . GLY A 1 83 ? -0.721 0.018 -6.432 1.00 96.50 83 GLY A C 1
ATOM 631 O O . GLY A 1 83 ? -1.760 0.605 -6.136 1.00 96.50 83 GLY A O 1
ATOM 632 N N . HIS A 1 84 ? 0.375 0.108 -5.672 1.00 97.44 84 HIS A N 1
ATOM 633 C CA . HIS A 1 84 ? 0.432 0.895 -4.434 1.00 97.44 84 HIS A CA 1
ATOM 634 C C . HIS A 1 84 ? 0.224 2.392 -4.664 1.00 97.44 84 HIS A C 1
ATOM 636 O O . HIS A 1 84 ? -0.407 3.061 -3.840 1.00 97.44 84 HIS A O 1
ATOM 642 N N . PHE A 1 85 ? 0.758 2.939 -5.759 1.00 96.94 85 PHE A N 1
ATOM 643 C CA . PHE A 1 85 ? 0.551 4.336 -6.132 1.00 96.94 85 PHE A CA 1
ATOM 644 C C . PHE A 1 85 ? -0.923 4.622 -6.413 1.00 96.94 85 PHE A C 1
ATOM 646 O O . PHE A 1 85 ? -1.488 5.535 -5.808 1.00 96.94 85 PHE A O 1
ATOM 653 N N . LEU A 1 86 ? -1.551 3.814 -7.267 1.00 98.19 86 LEU A N 1
ATOM 654 C CA . LEU A 1 86 ? -2.965 3.941 -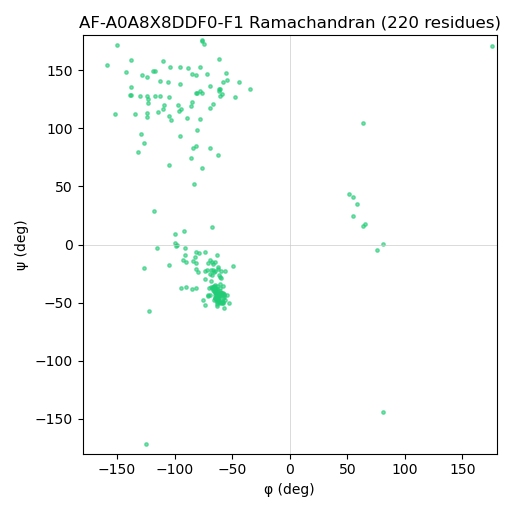7.603 1.00 98.19 86 LEU A CA 1
ATOM 655 C C . LEU A 1 86 ? -3.844 3.798 -6.356 1.00 98.19 86 LEU A C 1
ATOM 657 O O . LEU A 1 86 ? -4.658 4.676 -6.079 1.00 98.19 86 LEU A O 1
ATOM 661 N N . LEU A 1 87 ? -3.613 2.753 -5.555 1.00 98.50 87 LEU A N 1
ATOM 662 C CA . LEU A 1 87 ? -4.351 2.494 -4.318 1.00 98.50 87 LEU A CA 1
ATOM 663 C C . LEU A 1 87 ? -4.320 3.700 -3.374 1.00 98.50 87 LEU A C 1
ATOM 665 O O . LEU A 1 87 ? -5.339 4.086 -2.806 1.00 98.50 87 LEU A O 1
ATOM 669 N N . THR A 1 88 ? -3.145 4.315 -3.227 1.00 97.81 88 THR A N 1
ATOM 670 C CA . THR A 1 88 ? -2.979 5.488 -2.36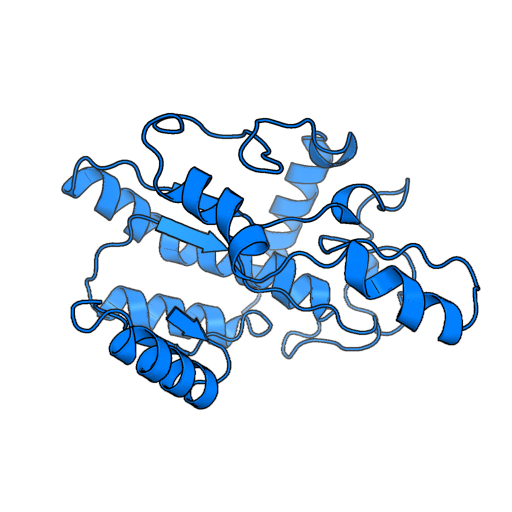2 1.00 97.81 88 THR A CA 1
ATOM 671 C C . THR A 1 88 ? -3.809 6.657 -2.856 1.00 97.81 88 THR A C 1
ATOM 673 O O . THR A 1 88 ? -4.504 7.268 -2.056 1.00 97.81 88 THR A O 1
ATOM 676 N N . ASN A 1 89 ? -3.748 6.965 -4.154 1.00 97.56 89 ASN A N 1
ATOM 677 C CA . ASN A 1 89 ? -4.487 8.088 -4.725 1.00 97.56 89 ASN A CA 1
ATOM 678 C C . ASN A 1 89 ? -6.004 7.890 -4.600 1.00 97.56 89 ASN A C 1
ATOM 680 O O . ASN A 1 89 ? -6.706 8.834 -4.251 1.00 97.56 89 ASN A O 1
ATOM 684 N N . LEU A 1 90 ? -6.499 6.665 -4.806 1.00 98.00 90 LEU A N 1
ATOM 685 C CA . LEU A 1 90 ? -7.926 6.351 -4.689 1.00 98.00 90 LEU A CA 1
ATOM 686 C C . LEU A 1 90 ? -8.445 6.445 -3.246 1.00 98.00 90 LEU A C 1
ATOM 688 O O . LEU A 1 90 ? -9.568 6.889 -3.027 1.00 98.00 90 LEU A O 1
ATOM 692 N N . LEU A 1 91 ? -7.637 6.054 -2.256 1.00 98.12 91 LEU A N 1
ATOM 693 C CA . LEU A 1 91 ? -8.041 6.058 -0.845 1.00 98.12 91 LEU A CA 1
ATOM 694 C C . LEU A 1 91 ? -7.707 7.363 -0.106 1.00 98.12 91 LEU A C 1
ATOM 696 O O . LEU A 1 91 ? -8.155 7.557 1.028 1.00 98.12 91 LEU A O 1
ATOM 700 N N . LEU A 1 92 ? -6.936 8.267 -0.720 1.00 97.38 92 LEU A N 1
ATOM 701 C CA . LEU A 1 92 ? -6.404 9.459 -0.055 1.00 97.38 92 LEU A CA 1
ATOM 702 C C . LEU A 1 92 ? -7.506 10.365 0.508 1.00 97.38 92 LEU A C 1
ATOM 704 O O . LEU A 1 92 ? -7.378 10.858 1.629 1.00 97.38 92 LEU A O 1
ATOM 708 N N . GLU A 1 93 ? -8.597 10.563 -0.232 1.00 97.00 93 GLU A N 1
ATOM 709 C CA . GLU A 1 93 ? -9.712 11.398 0.232 1.00 97.00 93 GLU A CA 1
ATOM 710 C C . GLU A 1 93 ? -10.429 10.788 1.443 1.00 97.00 93 GLU A C 1
ATOM 712 O O . GLU A 1 93 ? -10.766 11.502 2.388 1.00 97.00 93 GLU A O 1
ATOM 717 N N . ILE A 1 94 ? -10.585 9.461 1.497 1.00 97.62 94 ILE A N 1
ATOM 718 C CA . ILE A 1 94 ? -11.163 8.776 2.667 1.00 97.62 94 ILE A CA 1
ATOM 719 C C . ILE A 1 94 ? -10.256 8.950 3.882 1.00 97.62 94 ILE A C 1
ATOM 721 O O . ILE A 1 94 ? -10.750 9.220 4.979 1.00 97.62 94 ILE A O 1
ATOM 725 N N . MET A 1 95 ? -8.936 8.852 3.696 1.00 98.12 95 MET A N 1
ATOM 726 C CA . MET A 1 95 ? -7.972 9.074 4.776 1.00 98.12 95 MET A CA 1
ATOM 727 C C . MET A 1 95 ? -8.031 10.508 5.306 1.00 98.12 95 MET A C 1
ATOM 729 O O . MET A 1 95 ? -8.107 10.707 6.519 1.00 98.12 95 MET A O 1
ATOM 733 N N . LYS A 1 96 ? -8.059 11.513 4.419 1.00 97.12 96 LYS A N 1
ATOM 734 C CA . LYS A 1 96 ? -8.199 12.930 4.799 1.00 97.12 96 LYS A CA 1
ATOM 735 C C . LYS A 1 96 ? -9.495 13.176 5.571 1.00 97.12 96 LYS A C 1
ATOM 737 O O . LYS A 1 96 ? -9.461 13.743 6.663 1.00 97.12 96 LYS A O 1
ATOM 742 N N . ASN A 1 97 ? -10.618 12.684 5.048 1.00 97.00 97 ASN A N 1
ATOM 743 C CA . ASN A 1 97 ? -11.926 12.800 5.690 1.00 97.00 97 ASN A CA 1
ATOM 744 C C . ASN A 1 97 ? -11.949 12.112 7.062 1.00 97.00 97 ASN A C 1
ATOM 746 O O . ASN A 1 97 ? -12.478 12.665 8.027 1.00 97.00 97 ASN A O 1
ATOM 750 N N . THR A 1 98 ? -11.348 10.925 7.169 1.00 97.81 98 THR A N 1
ATOM 751 C CA . THR A 1 98 ? -11.224 10.188 8.433 1.00 97.81 98 THR A CA 1
ATOM 752 C C . THR A 1 98 ? -10.409 10.980 9.448 1.00 97.81 98 THR A C 1
ATOM 754 O O . THR A 1 98 ? -10.833 11.121 10.597 1.00 97.81 98 THR A O 1
ATOM 757 N N . ALA A 1 99 ? -9.263 11.530 9.043 1.00 96.44 99 ALA A N 1
ATOM 758 C CA . ALA A 1 99 ? -8.401 12.305 9.926 1.00 96.44 99 ALA A CA 1
ATOM 759 C C . ALA A 1 99 ? -9.095 13.586 10.418 1.00 96.44 99 ALA A C 1
ATOM 761 O O . ALA A 1 99 ? -9.067 13.891 11.611 1.00 96.44 99 ALA A O 1
ATOM 762 N N . GLN A 1 100 ? -9.802 14.291 9.528 1.00 96.31 100 GLN A N 1
ATOM 763 C CA . GLN A 1 100 ? -10.555 15.496 9.879 1.00 96.31 100 GLN A CA 1
ATOM 764 C C . GLN A 1 100 ? -11.700 15.199 10.860 1.00 96.31 100 GLN A C 1
ATOM 766 O O . GLN A 1 100 ? -11.856 15.908 11.854 1.00 96.31 100 GLN A O 1
ATOM 771 N N . LYS A 1 101 ? -12.489 14.144 10.609 1.00 96.38 101 LYS A N 1
ATOM 772 C CA . LYS A 1 101 ? -13.641 13.772 11.450 1.00 96.38 101 LYS A CA 1
ATOM 773 C C . LYS A 1 101 ? -13.219 13.210 12.804 1.00 96.38 101 LYS A C 1
ATOM 775 O O . LYS A 1 101 ? -13.788 13.579 13.827 1.00 96.38 101 LYS A O 1
ATOM 780 N N . SER A 1 102 ? -12.226 12.322 12.815 1.00 95.50 102 SER A N 1
ATOM 781 C CA . SER A 1 102 ? -11.774 11.652 14.041 1.00 95.50 102 SER A CA 1
ATOM 782 C C . SER A 1 102 ? -10.824 12.510 14.881 1.00 95.50 102 SER A C 1
ATOM 784 O O . SER A 1 102 ? -10.602 12.192 16.048 1.00 95.50 102 SER A O 1
ATOM 786 N N . LYS A 1 103 ? -10.258 13.583 14.302 1.00 94.75 103 LYS A N 1
ATOM 787 C CA . LYS A 1 103 ? -9.157 14.379 14.876 1.00 94.75 103 LYS A CA 1
ATOM 788 C C . LYS A 1 103 ? -7.934 13.522 15.237 1.00 94.75 103 LYS A C 1
ATOM 790 O O . LYS A 1 103 ? -7.142 13.895 16.102 1.00 94.75 103 LYS A O 1
ATOM 795 N N . GLN A 1 104 ? -7.787 12.373 14.580 1.00 93.12 104 GLN A N 1
ATOM 796 C CA . GLN A 1 104 ? -6.630 11.495 14.697 1.00 93.12 104 GLN A CA 1
ATOM 797 C C . GLN A 1 104 ? -5.777 11.626 13.440 1.00 93.12 104 GLN A C 1
ATOM 799 O O . GLN A 1 104 ? -6.292 11.731 12.329 1.00 93.12 104 GLN A O 1
ATOM 804 N N . GLU A 1 105 ? -4.462 11.629 13.623 1.00 92.25 105 GLU A N 1
ATOM 805 C CA . GLU A 1 105 ? -3.512 11.689 12.517 1.00 92.25 105 GLU A CA 1
ATOM 806 C C . GLU A 1 105 ? -3.684 10.470 11.597 1.00 92.25 105 GLU A C 1
ATOM 808 O O . GLU A 1 105 ? -3.670 9.326 12.055 1.00 92.25 105 GLU A O 1
ATOM 813 N N . GLY A 1 106 ? -3.848 10.724 10.297 1.00 95.69 106 GLY A N 1
ATOM 814 C CA . GLY A 1 106 ? -3.800 9.685 9.273 1.00 95.69 106 GLY A CA 1
ATOM 815 C C . GLY A 1 106 ? -2.354 9.354 8.901 1.00 95.69 106 GLY A C 1
ATOM 816 O O . GLY A 1 106 ? -1.502 10.241 8.884 1.00 95.69 106 GLY A O 1
ATOM 817 N N . ARG A 1 107 ? -2.061 8.091 8.578 1.00 97.00 107 ARG A N 1
ATOM 818 C CA . ARG A 1 107 ? -0.689 7.636 8.326 1.00 97.00 107 ARG A CA 1
ATOM 819 C C . ARG A 1 107 ? -0.580 6.695 7.137 1.00 97.00 107 ARG A C 1
ATOM 821 O O . ARG A 1 107 ? -1.260 5.678 7.071 1.00 97.00 107 ARG A O 1
ATOM 828 N N . ILE A 1 108 ? 0.336 7.004 6.224 1.00 97.81 108 ILE A N 1
ATOM 829 C CA . ILE A 1 108 ? 0.714 6.118 5.120 1.00 97.81 108 ILE A CA 1
ATOM 830 C C . ILE A 1 108 ? 2.125 5.599 5.393 1.00 97.81 108 ILE A C 1
ATOM 832 O O . ILE A 1 108 ? 3.065 6.385 5.488 1.00 97.81 108 ILE A O 1
ATOM 836 N N . VAL A 1 109 ? 2.281 4.280 5.500 1.00 96.69 109 VAL A N 1
ATOM 837 C CA . VAL A 1 109 ? 3.574 3.619 5.724 1.00 96.69 109 VAL A CA 1
ATOM 838 C C . VAL A 1 109 ? 3.972 2.878 4.455 1.00 96.69 109 VAL A C 1
ATOM 840 O O . VAL A 1 109 ? 3.282 1.950 4.040 1.00 96.69 109 VAL A O 1
ATOM 843 N N . ASN A 1 110 ? 5.081 3.280 3.834 1.00 95.12 110 ASN A N 1
ATOM 844 C CA . ASN A 1 110 ? 5.660 2.567 2.697 1.00 95.12 110 ASN A CA 1
ATOM 845 C C . ASN A 1 110 ? 6.736 1.609 3.206 1.00 95.12 110 ASN A C 1
ATOM 847 O O . ASN A 1 110 ? 7.739 2.060 3.760 1.00 95.12 110 ASN A O 1
ATOM 851 N N . VAL A 1 111 ? 6.544 0.304 3.018 1.00 92.44 111 VAL A N 1
ATOM 852 C CA . VAL A 1 111 ? 7.570 -0.679 3.371 1.00 92.44 111 VAL A CA 1
ATOM 853 C C . VAL A 1 111 ? 8.608 -0.730 2.253 1.00 92.44 111 VAL A C 1
ATOM 855 O O . VAL A 1 111 ? 8.281 -0.823 1.073 1.00 92.44 111 VAL A O 1
ATOM 858 N N . SER A 1 112 ? 9.876 -0.634 2.640 1.00 87.12 112 SER A N 1
ATOM 859 C CA . SER A 1 112 ? 11.035 -0.681 1.750 1.00 87.12 112 SER A CA 1
ATOM 860 C C . SER A 1 112 ? 11.996 -1.781 2.211 1.00 87.12 112 SER A C 1
ATOM 862 O O . SER A 1 112 ? 11.684 -2.582 3.089 1.00 87.12 112 SER A O 1
ATOM 864 N N . SER A 1 113 ? 13.181 -1.843 1.615 1.00 80.69 113 SER A N 1
ATOM 865 C CA . SER A 1 113 ? 14.241 -2.765 2.008 1.00 80.69 113 SER A CA 1
ATOM 866 C C . SER A 1 113 ? 15.620 -2.180 1.727 1.00 80.69 113 SER A C 1
ATOM 868 O O . SER A 1 113 ? 15.747 -1.211 0.984 1.00 80.69 113 SER A O 1
ATOM 870 N N . VAL A 1 114 ? 16.667 -2.852 2.199 1.00 72.94 114 VAL A N 1
ATOM 871 C CA . VAL A 1 114 ? 18.062 -2.550 1.837 1.00 72.94 114 VAL A CA 1
ATOM 872 C C . VAL A 1 114 ? 18.346 -2.576 0.326 1.00 72.94 114 VAL A C 1
ATOM 874 O O . VAL A 1 114 ? 19.259 -1.883 -0.117 1.00 72.94 114 VAL A O 1
ATOM 877 N N . GLY A 1 115 ? 17.536 -3.274 -0.479 1.00 70.94 115 GLY A N 1
ATOM 878 C CA . GLY A 1 115 ? 17.699 -3.326 -1.933 1.00 70.94 115 GLY A CA 1
ATOM 879 C C . GLY A 1 115 ? 17.551 -1.970 -2.628 1.00 70.94 115 GLY A C 1
ATOM 880 O O . GLY A 1 115 ? 18.136 -1.775 -3.684 1.00 70.94 115 GLY A O 1
ATOM 881 N N . HIS A 1 116 ? 16.895 -0.977 -2.007 1.00 75.12 116 HIS A N 1
ATOM 882 C CA . HIS A 1 116 ? 16.830 0.395 -2.547 1.00 75.12 116 HIS A CA 1
ATOM 883 C C . HIS A 1 116 ? 18.204 1.095 -2.640 1.00 75.12 116 HIS A C 1
ATOM 885 O O . HIS A 1 116 ? 18.304 2.204 -3.166 1.00 75.12 116 HIS A O 1
ATOM 891 N N . ARG A 1 117 ? 19.258 0.497 -2.066 1.00 73.75 117 ARG A N 1
ATOM 892 C CA . ARG A 1 117 ? 20.646 0.966 -2.188 1.00 73.75 117 ARG A CA 1
ATOM 893 C C . ARG A 1 117 ? 21.374 0.357 -3.389 1.00 73.75 117 ARG A C 1
ATOM 895 O O . ARG A 1 117 ? 22.432 0.856 -3.754 1.00 73.75 117 ARG A O 1
ATOM 902 N N . ILE A 1 118 ? 20.829 -0.707 -3.978 1.00 67.31 118 ILE A N 1
ATOM 903 C CA . ILE A 1 118 ? 21.404 -1.453 -5.101 1.00 67.31 118 ILE A CA 1
ATOM 904 C C . ILE A 1 118 ? 20.622 -1.071 -6.360 1.00 67.31 118 ILE A C 1
ATOM 906 O O . ILE A 1 118 ? 19.842 -1.852 -6.893 1.00 67.31 118 ILE A O 1
ATOM 910 N N . VAL A 1 119 ? 20.774 0.175 -6.794 1.00 65.19 119 VAL A N 1
ATOM 911 C CA . VAL A 1 119 ? 20.071 0.716 -7.966 1.00 65.19 119 VAL A CA 1
ATOM 912 C C . VAL A 1 119 ? 21.109 1.135 -9.003 1.00 65.19 119 VAL A C 1
ATOM 914 O O . VAL A 1 119 ? 22.236 1.492 -8.644 1.00 65.19 119 VAL A O 1
ATOM 917 N N . SER A 1 120 ? 20.753 1.058 -10.289 1.00 63.97 120 SER A N 1
ATOM 918 C CA . SER A 1 120 ? 21.641 1.474 -11.380 1.00 63.97 120 SER A CA 1
ATOM 919 C C . SER A 1 120 ? 22.102 2.919 -11.171 1.00 63.97 120 SER A C 1
ATOM 921 O O . SER A 1 120 ? 21.344 3.752 -10.668 1.00 63.97 120 SER A O 1
ATOM 923 N N . ARG A 1 121 ? 23.324 3.256 -11.599 1.00 61.84 121 ARG A N 1
ATOM 924 C CA . ARG A 1 121 ? 23.783 4.657 -11.588 1.00 61.84 121 ARG A CA 1
ATOM 925 C C . ARG A 1 121 ? 22.927 5.559 -12.483 1.00 61.84 121 ARG A C 1
ATOM 927 O O . ARG A 1 121 ? 22.828 6.747 -12.203 1.00 61.84 121 ARG A O 1
ATOM 934 N N . GLU A 1 122 ? 22.308 4.987 -13.511 1.00 65.62 122 GLU A N 1
ATOM 935 C CA . GLU A 1 122 ? 21.455 5.665 -14.494 1.00 65.62 122 GLU A CA 1
ATOM 936 C C . GLU A 1 122 ? 20.034 5.939 -13.967 1.00 65.62 122 GLU A C 1
ATOM 938 O O . GLU A 1 122 ? 19.264 6.657 -14.601 1.00 65.62 122 GLU A O 1
ATOM 943 N N . GLY A 1 123 ? 19.685 5.415 -12.787 1.00 68.75 123 GLY A N 1
ATOM 944 C CA . GLY A 1 123 ? 18.369 5.581 -12.180 1.00 68.75 123 GLY A CA 1
ATOM 945 C C . GLY A 1 123 ? 17.328 4.620 -12.758 1.00 68.75 123 GLY A C 1
ATOM 946 O O . GLY A 1 123 ? 17.622 3.456 -13.035 1.00 68.75 123 GLY A O 1
ATOM 947 N N . ILE A 1 124 ? 16.085 5.097 -12.877 1.00 74.81 124 ILE A N 1
ATOM 948 C CA . ILE A 1 124 ? 14.930 4.298 -13.311 1.00 74.81 124 ILE A CA 1
ATOM 949 C C . ILE A 1 124 ? 14.854 4.292 -14.840 1.00 74.81 124 ILE A C 1
ATOM 951 O O . ILE A 1 124 ? 14.661 5.335 -15.464 1.00 74.81 124 ILE A O 1
ATOM 955 N N . CYS A 1 125 ? 14.942 3.108 -15.445 1.00 77.12 125 CYS A N 1
ATOM 956 C CA . CYS A 1 125 ? 14.793 2.932 -16.889 1.00 77.12 125 CYS A CA 1
ATOM 957 C C . CYS A 1 125 ? 13.311 2.814 -17.281 1.00 77.12 125 CYS A C 1
ATOM 959 O O . CYS A 1 125 ? 12.798 1.709 -17.446 1.00 77.12 125 CYS A O 1
ATOM 961 N N . PHE A 1 126 ? 12.623 3.946 -17.445 1.00 78.56 126 PHE A N 1
ATOM 962 C CA . PHE A 1 126 ? 11.183 3.983 -17.743 1.00 78.56 126 PHE A CA 1
ATOM 963 C C . PHE A 1 126 ? 10.781 3.225 -19.021 1.00 78.56 126 PHE A C 1
ATOM 965 O O . PHE A 1 126 ? 9.745 2.563 -19.037 1.00 78.56 126 PHE A O 1
ATOM 972 N N . ASP A 1 127 ? 11.623 3.247 -20.056 1.00 73.88 127 ASP A N 1
ATOM 973 C CA . ASP A 1 127 ? 11.346 2.594 -21.347 1.00 73.88 127 ASP A CA 1
ATOM 974 C C . ASP A 1 127 ? 11.419 1.062 -21.280 1.00 73.88 127 ASP A C 1
ATOM 976 O O . ASP A 1 127 ? 10.843 0.355 -22.105 1.00 73.88 127 ASP A O 1
ATOM 980 N N . LYS A 1 128 ? 12.128 0.530 -20.280 1.00 71.75 128 LYS A N 1
ATOM 981 C CA . LYS A 1 128 ? 12.333 -0.911 -20.102 1.00 71.75 128 LYS A CA 1
ATOM 982 C C . LYS A 1 128 ? 11.166 -1.588 -19.369 1.00 71.75 128 LYS A C 1
ATOM 984 O O . LYS A 1 128 ? 11.037 -2.801 -19.443 1.00 71.75 128 LYS A O 1
ATOM 989 N N . ILE A 1 129 ? 10.274 -0.817 -18.743 1.00 72.88 129 ILE A N 1
ATOM 990 C CA . ILE A 1 129 ? 9.180 -1.315 -17.888 1.00 72.88 129 ILE A CA 1
ATOM 991 C C . ILE A 1 129 ? 8.110 -2.103 -18.671 1.00 72.88 129 ILE A C 1
ATOM 993 O O . ILE A 1 129 ? 7.352 -2.861 -18.074 1.00 72.88 129 ILE A O 1
ATOM 997 N N . T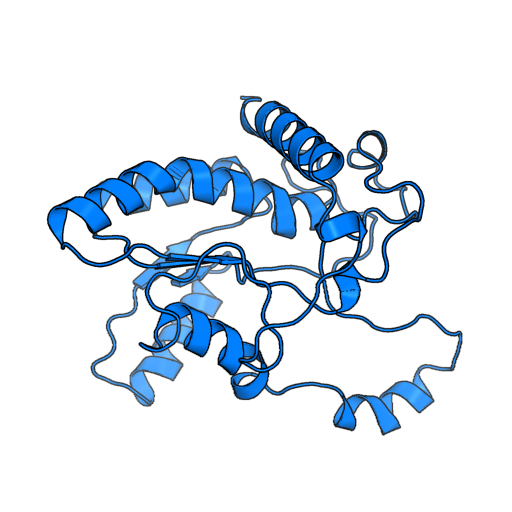YR A 1 130 ? 8.067 -1.972 -19.998 1.00 70.62 130 TYR A N 1
ATOM 998 C CA . TYR A 1 130 ? 7.136 -2.705 -20.866 1.00 70.62 130 TYR A CA 1
ATOM 999 C C . TYR A 1 130 ? 7.752 -3.959 -21.511 1.00 70.62 130 TYR A C 1
ATOM 1001 O O . TYR A 1 130 ? 7.078 -4.647 -22.271 1.00 70.62 130 TYR A O 1
ATOM 1009 N N . ASN A 1 131 ? 9.030 -4.257 -21.245 1.00 61.66 131 ASN A N 1
ATOM 1010 C CA . ASN A 1 131 ? 9.770 -5.311 -21.936 1.00 61.66 131 ASN A CA 1
ATOM 1011 C C . ASN A 1 131 ? 10.118 -6.474 -20.998 1.00 61.66 131 ASN A C 1
ATOM 1013 O O . ASN A 1 131 ? 10.785 -6.292 -19.986 1.00 61.66 131 ASN A O 1
ATOM 1017 N N . GLU A 1 132 ? 9.783 -7.700 -21.405 1.00 50.84 132 GLU A N 1
ATOM 1018 C CA . GLU A 1 132 ? 10.110 -8.945 -20.679 1.00 50.84 132 GLU A CA 1
ATOM 1019 C C . GLU A 1 132 ? 11.624 -9.241 -20.580 1.00 50.84 132 GLU A C 1
ATOM 1021 O O . GLU A 1 132 ? 12.056 -10.098 -19.805 1.00 50.84 132 GLU A O 1
ATOM 1026 N N . ALA A 1 133 ? 12.440 -8.554 -21.386 1.00 42.84 133 ALA A N 1
ATOM 1027 C CA . ALA A 1 133 ? 13.873 -8.806 -21.540 1.00 42.84 133 ALA A CA 1
ATOM 1028 C C . ALA A 1 133 ? 14.776 -7.852 -20.736 1.00 42.84 133 ALA A C 1
ATOM 1030 O O . ALA A 1 133 ? 16.001 -7.955 -20.822 1.00 42.84 133 ALA A O 1
ATOM 1031 N N . SER A 1 134 ? 14.226 -6.906 -19.965 1.00 42.44 134 SER A N 1
ATOM 1032 C CA . SER A 1 134 ? 15.056 -5.970 -19.204 1.00 42.44 134 SER A CA 1
ATOM 1033 C C . SER A 1 134 ? 15.547 -6.582 -17.893 1.00 42.44 134 SER A C 1
ATOM 1035 O O . SER A 1 134 ? 14.983 -6.367 -16.823 1.00 42.44 134 SER A O 1
ATOM 1037 N N . THR A 1 135 ? 16.650 -7.318 -17.971 1.00 40.56 135 THR A N 1
ATOM 1038 C CA . THR A 1 135 ? 17.431 -7.771 -16.808 1.00 40.56 135 THR A CA 1
ATOM 1039 C C . THR A 1 135 ? 18.246 -6.645 -16.160 1.00 40.56 135 THR A C 1
ATOM 1041 O O . THR A 1 135 ? 18.822 -6.829 -15.090 1.00 40.56 135 THR A O 1
ATOM 1044 N N . GLU A 1 136 ? 18.276 -5.458 -16.770 1.00 40.22 136 GLU A N 1
ATOM 1045 C CA . GLU A 1 136 ? 19.035 -4.311 -16.281 1.00 40.22 136 GLU A CA 1
ATOM 1046 C C . GLU A 1 136 ? 18.176 -3.373 -15.425 1.00 40.22 136 GLU A C 1
ATOM 1048 O O . GLU A 1 136 ? 17.532 -2.444 -15.907 1.00 40.22 136 GLU A O 1
ATOM 1053 N N . ASN A 1 137 ? 18.231 -3.631 -14.118 1.00 43.56 137 ASN A N 1
ATOM 1054 C CA . ASN A 1 137 ? 18.185 -2.650 -13.033 1.00 43.56 137 ASN A CA 1
ATOM 1055 C C . ASN A 1 137 ? 17.006 -1.664 -12.962 1.00 43.56 137 ASN A C 1
ATOM 1057 O O . ASN A 1 137 ? 17.186 -0.534 -12.506 1.00 43.56 137 ASN A O 1
ATOM 1061 N N . CYS A 1 138 ? 15.778 -2.112 -13.219 1.00 38.69 138 CYS A N 1
ATOM 1062 C CA . CYS A 1 138 ? 14.608 -1.477 -12.603 1.00 38.69 138 CYS A CA 1
ATOM 1063 C C . CYS A 1 138 ? 14.391 -2.039 -11.181 1.00 38.69 138 CYS A C 1
ATOM 1065 O O . CYS A 1 138 ? 13.321 -2.528 -10.835 1.00 38.69 138 CYS A O 1
ATOM 1067 N N . LEU A 1 139 ? 15.435 -2.021 -10.339 1.00 44.22 139 LEU A N 1
ATOM 1068 C CA . LEU A 1 139 ? 15.352 -2.430 -8.931 1.00 44.22 139 LEU A CA 1
ATOM 1069 C C . LEU A 1 139 ? 14.674 -1.322 -8.113 1.00 44.22 139 LEU A C 1
ATOM 1071 O O . LEU A 1 139 ? 15.266 -0.687 -7.242 1.00 44.22 139 LEU A O 1
ATOM 1075 N N . VAL A 1 140 ? 13.396 -1.078 -8.397 1.00 41.06 140 VAL A N 1
ATOM 1076 C CA . VAL A 1 140 ? 12.520 -0.377 -7.465 1.00 41.06 140 VAL A CA 1
ATOM 1077 C C . VAL A 1 140 ? 12.063 -1.406 -6.439 1.00 41.06 140 VAL A C 1
ATOM 1079 O O . VAL A 1 140 ? 11.121 -2.152 -6.669 1.00 41.06 140 VAL A O 1
ATOM 1082 N N . LEU A 1 141 ? 12.749 -1.396 -5.292 1.00 38.88 141 LEU A N 1
ATOM 1083 C CA . LEU A 1 141 ? 12.356 -2.038 -4.033 1.00 38.88 141 LEU A CA 1
ATOM 1084 C C . LEU A 1 141 ? 12.252 -3.577 -4.090 1.00 38.88 141 LEU A C 1
ATOM 1086 O O . LEU A 1 141 ? 11.247 -4.125 -4.527 1.00 38.88 141 LEU A O 1
ATOM 1090 N N . LEU A 1 142 ? 13.245 -4.276 -3.528 1.00 36.41 142 LEU A N 1
ATOM 1091 C CA . LEU A 1 142 ? 13.120 -5.157 -2.350 1.00 36.41 142 LEU A CA 1
ATOM 1092 C C . LEU A 1 142 ? 14.458 -5.886 -2.049 1.00 36.41 142 LEU A C 1
ATOM 1094 O O . LEU A 1 142 ? 15.434 -5.740 -2.773 1.00 36.41 142 LEU A O 1
ATOM 1098 N N . ILE A 1 143 ? 14.489 -6.551 -0.891 1.00 30.97 143 ILE A N 1
ATOM 1099 C CA . ILE A 1 143 ? 15.598 -7.059 -0.061 1.00 30.97 143 ILE A CA 1
ATOM 1100 C C . ILE A 1 143 ? 16.835 -7.551 -0.836 1.00 30.97 143 ILE A C 1
ATOM 1102 O O . ILE A 1 143 ? 16.726 -8.333 -1.773 1.00 30.97 143 ILE A O 1
ATOM 1106 N N . SER A 1 144 ? 18.026 -7.137 -0.385 1.00 26.16 144 SER A N 1
ATOM 1107 C CA . SER A 1 144 ? 19.307 -7.616 -0.910 1.00 26.16 144 SER A CA 1
ATOM 1108 C C . SER A 1 144 ? 19.445 -9.129 -0.754 1.00 26.16 144 SER A C 1
ATOM 1110 O O . SER A 1 144 ? 19.405 -9.635 0.364 1.00 26.16 144 SER A O 1
ATOM 1112 N N . PHE A 1 145 ? 19.805 -9.797 -1.846 1.00 29.59 145 PHE A N 1
ATOM 1113 C CA . PHE A 1 145 ? 20.894 -10.767 -1.811 1.00 29.59 145 PHE A CA 1
ATOM 1114 C C . PHE A 1 145 ? 21.938 -10.336 -2.851 1.00 29.59 145 PHE A C 1
ATOM 1116 O O . PHE A 1 145 ? 21.571 -10.099 -4.001 1.00 29.59 145 PHE A O 1
ATOM 1123 N N . PRO A 1 146 ? 23.217 -10.161 -2.475 1.00 30.41 146 PRO A N 1
ATOM 1124 C CA . PRO A 1 146 ? 24.266 -9.900 -3.445 1.00 30.41 146 PRO A CA 1
ATOM 1125 C C . PRO A 1 146 ? 24.505 -11.165 -4.271 1.00 30.41 146 PRO A C 1
ATOM 1127 O O . PRO A 1 146 ? 24.918 -12.197 -3.744 1.00 30.41 146 PRO A O 1
ATOM 1130 N N . SER A 1 147 ? 24.266 -11.068 -5.574 1.00 30.55 147 SER A N 1
ATOM 1131 C CA . SER A 1 147 ? 24.716 -12.044 -6.562 1.00 30.55 147 SER A CA 1
ATOM 1132 C C . SER A 1 147 ? 26.238 -11.957 -6.689 1.00 30.55 147 SER A C 1
ATOM 1134 O O . SER A 1 147 ? 26.766 -11.273 -7.560 1.00 30.55 147 SER A O 1
ATOM 1136 N N . ILE A 1 148 ? 26.955 -12.627 -5.794 1.00 36.28 148 ILE A N 1
ATOM 1137 C CA . ILE A 1 148 ? 28.322 -13.077 -6.057 1.00 36.28 148 ILE A CA 1
ATOM 1138 C C . ILE A 1 148 ? 28.196 -14.574 -6.299 1.00 36.28 148 ILE A C 1
ATOM 1140 O O . ILE A 1 148 ? 27.555 -15.260 -5.507 1.00 36.28 148 ILE A O 1
ATOM 1144 N N . GLY A 1 149 ? 28.733 -15.050 -7.424 1.00 36.91 149 GLY A N 1
ATOM 1145 C CA . GLY A 1 149 ? 28.655 -16.441 -7.873 1.00 36.91 149 GLY A CA 1
ATOM 1146 C C . GLY A 1 149 ? 29.327 -17.417 -6.910 1.00 36.91 149 GLY A C 1
ATOM 1147 O O . GLY A 1 149 ? 30.430 -17.883 -7.169 1.00 36.91 149 GLY A O 1
ATOM 1148 N N . LEU A 1 150 ? 28.653 -17.716 -5.805 1.00 33.03 150 LEU A N 1
ATOM 1149 C CA . LEU A 1 150 ? 29.002 -18.754 -4.853 1.00 33.03 150 LEU A CA 1
ATOM 1150 C C . LEU A 1 150 ? 27.874 -19.784 -4.843 1.00 33.03 150 LEU A C 1
ATOM 1152 O O . LEU A 1 150 ? 26.703 -19.434 -4.691 1.00 33.03 150 LEU A O 1
ATOM 1156 N N . ASP A 1 151 ? 28.257 -21.044 -5.023 1.00 34.34 151 ASP A N 1
ATOM 1157 C CA . ASP A 1 151 ? 27.371 -22.199 -5.104 1.00 34.34 151 ASP A CA 1
ATOM 1158 C C . ASP A 1 151 ? 26.261 -22.192 -4.042 1.00 34.34 151 ASP A C 1
ATOM 116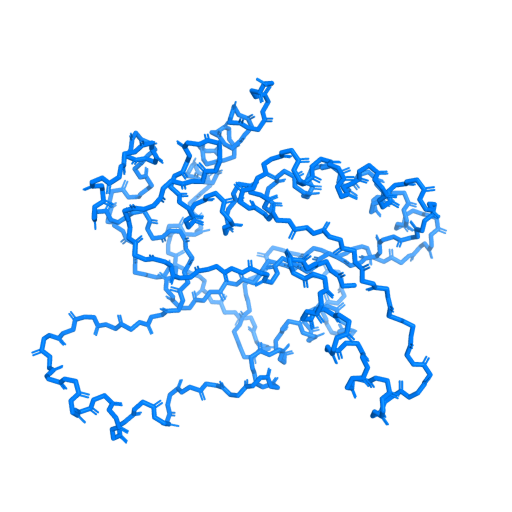0 O O . ASP A 1 151 ? 26.487 -21.904 -2.861 1.00 34.34 151 ASP A O 1
ATOM 1164 N N . ALA A 1 152 ? 25.058 -22.600 -4.462 1.00 38.47 152 ALA A N 1
ATOM 1165 C CA . ALA A 1 152 ? 23.832 -22.693 -3.661 1.00 38.47 152 ALA A CA 1
ATOM 1166 C C . ALA A 1 152 ? 23.993 -23.437 -2.312 1.00 38.47 152 ALA A C 1
ATOM 1168 O O . ALA A 1 152 ? 23.183 -23.263 -1.399 1.00 38.47 152 ALA A O 1
ATOM 1169 N N . ALA A 1 153 ? 25.058 -24.227 -2.150 1.00 34.41 153 ALA A N 1
ATOM 1170 C CA . ALA A 1 153 ? 25.409 -24.915 -0.914 1.00 34.41 153 ALA A CA 1
ATOM 1171 C C . ALA A 1 153 ? 25.828 -23.962 0.227 1.00 34.41 153 ALA A C 1
ATOM 1173 O O . ALA A 1 153 ? 25.429 -24.181 1.374 1.00 34.41 153 ALA A O 1
ATOM 1174 N N . ILE A 1 154 ? 26.553 -22.871 -0.065 1.00 37.75 154 ILE A N 1
ATOM 1175 C CA . ILE A 1 154 ? 27.022 -21.908 0.956 1.00 37.75 154 ILE A CA 1
ATOM 1176 C C . ILE A 1 154 ? 25.857 -21.044 1.474 1.00 37.75 154 ILE A C 1
ATOM 1178 O O . ILE A 1 154 ? 25.807 -20.686 2.654 1.00 37.75 154 ILE A O 1
ATOM 1182 N N . PHE A 1 155 ? 24.854 -20.802 0.625 1.00 35.16 155 PHE A N 1
ATOM 1183 C CA . PHE A 1 155 ? 23.620 -20.097 0.979 1.00 35.16 155 PHE A CA 1
ATOM 1184 C C . PHE A 1 155 ? 22.795 -20.841 2.044 1.00 35.16 155 PHE A C 1
ATOM 1186 O O . PHE A 1 155 ? 22.221 -20.213 2.935 1.00 35.16 155 PHE A O 1
ATOM 1193 N N . SER A 1 156 ? 22.789 -22.179 2.015 1.00 37.91 156 SER A N 1
ATOM 1194 C CA . SER A 1 156 ? 22.062 -22.993 3.003 1.00 37.91 156 SER A CA 1
ATOM 1195 C C . SER A 1 156 ? 22.644 -22.896 4.421 1.00 37.91 156 SER A C 1
ATOM 1197 O O . SER A 1 156 ? 21.910 -23.046 5.399 1.00 37.91 156 SER A O 1
ATOM 1199 N N . LEU A 1 157 ? 23.943 -22.593 4.539 1.00 33.88 157 LEU A N 1
ATOM 1200 C CA . LEU A 1 157 ? 24.658 -22.596 5.814 1.00 33.88 157 LEU A CA 1
ATOM 1201 C C . LEU A 1 157 ? 24.618 -21.226 6.518 1.00 33.88 157 LEU A C 1
ATOM 1203 O O . LEU A 1 157 ? 24.463 -21.172 7.735 1.00 33.88 157 LEU A O 1
ATOM 1207 N N . PHE A 1 158 ? 24.687 -20.120 5.762 1.00 35.97 158 PHE A N 1
ATOM 1208 C CA . PHE A 1 158 ? 24.690 -18.749 6.308 1.00 35.97 158 PHE A CA 1
ATOM 1209 C C . PHE A 1 158 ? 23.367 -17.982 6.145 1.00 35.97 158 PHE A C 1
ATOM 1211 O O . PHE A 1 158 ? 23.132 -17.018 6.877 1.00 35.97 158 PHE A O 1
ATOM 1218 N N . GLY A 1 159 ? 22.462 -18.414 5.258 1.00 38.62 159 GLY A N 1
ATOM 1219 C CA . GLY A 1 159 ? 21.167 -17.754 5.043 1.00 38.62 159 GLY A CA 1
ATOM 1220 C C . GLY A 1 159 ? 20.296 -17.701 6.303 1.00 38.62 159 GLY A C 1
ATOM 1221 O O . GLY A 1 159 ? 19.567 -16.736 6.516 1.00 38.62 159 GLY A O 1
ATOM 1222 N N . LYS A 1 160 ? 20.455 -18.677 7.204 1.00 35.84 160 LYS A N 1
ATOM 1223 C CA . LYS A 1 160 ? 19.707 -18.771 8.466 1.00 35.84 160 LYS A CA 1
ATOM 1224 C C . LYS A 1 160 ? 20.024 -17.649 9.467 1.00 35.84 160 LYS A C 1
ATOM 1226 O O . LYS A 1 160 ? 19.207 -17.384 10.342 1.00 35.84 160 LYS A O 1
ATOM 1231 N N . TYR A 1 161 ? 21.182 -16.992 9.342 1.00 40.31 161 TYR A N 1
ATOM 1232 C CA . TYR A 1 161 ? 21.627 -15.937 10.263 1.00 40.31 161 TYR A CA 1
ATOM 1233 C C . TYR A 1 161 ? 21.232 -14.516 9.827 1.00 40.31 161 TYR A C 1
ATOM 1235 O O . TYR A 1 161 ? 21.301 -13.600 10.641 1.00 40.31 161 TYR A O 1
ATOM 1243 N N . MET A 1 162 ? 20.786 -14.323 8.578 1.00 50.00 162 MET A N 1
ATOM 1244 C CA . MET A 1 162 ? 20.458 -12.998 8.016 1.00 50.00 162 MET A CA 1
ATOM 1245 C C . MET A 1 162 ? 18.974 -12.813 7.656 1.00 50.00 162 MET A C 1
ATOM 1247 O O . MET A 1 162 ? 18.563 -11.727 7.249 1.00 50.00 162 MET A O 1
ATOM 1251 N N . THR A 1 163 ? 18.140 -13.841 7.820 1.00 59.12 163 THR A N 1
ATOM 1252 C CA . THR A 1 163 ? 16.694 -13.747 7.584 1.00 59.12 163 THR A CA 1
ATOM 1253 C C . THR A 1 163 ? 15.971 -13.324 8.858 1.00 59.12 163 THR A C 1
ATOM 1255 O O . THR A 1 163 ? 15.849 -14.114 9.795 1.00 59.12 163 THR A O 1
ATOM 1258 N N . LYS A 1 164 ? 15.465 -12.085 8.888 1.00 70.06 164 LYS A N 1
ATOM 1259 C CA . LYS A 1 164 ? 14.534 -11.637 9.934 1.00 70.06 164 LYS A CA 1
ATOM 1260 C C . LYS A 1 164 ? 13.336 -12.584 10.000 1.00 70.06 164 LYS A C 1
ATOM 1262 O O . LYS A 1 164 ? 12.826 -13.010 8.963 1.00 70.06 164 LYS A O 1
ATOM 1267 N N . ASN A 1 165 ? 12.857 -12.873 11.207 1.00 83.12 165 ASN A N 1
ATOM 1268 C CA . ASN A 1 165 ? 11.557 -13.524 11.358 1.00 83.12 165 ASN A CA 1
ATOM 1269 C C . ASN A 1 165 ? 10.410 -12.528 11.092 1.00 83.12 165 ASN A C 1
ATOM 1271 O O . ASN A 1 165 ? 10.632 -11.325 10.930 1.00 83.12 165 ASN A O 1
ATOM 1275 N N . VAL A 1 166 ? 9.172 -13.028 11.042 1.00 84.00 166 VAL A N 1
ATOM 1276 C CA . VAL A 1 166 ? 7.983 -12.210 10.739 1.00 84.00 166 VAL A CA 1
ATOM 1277 C C . VAL A 1 166 ? 7.831 -11.057 11.734 1.00 84.00 166 VAL A C 1
ATOM 1279 O O . VAL A 1 166 ? 7.572 -9.927 11.330 1.00 84.00 166 VAL A O 1
ATOM 1282 N N . GLN A 1 167 ? 8.055 -11.312 13.023 1.00 85.56 167 GLN A N 1
ATOM 1283 C CA . GLN A 1 167 ? 7.926 -10.316 14.084 1.00 85.56 167 GLN A CA 1
ATOM 1284 C C . GLN A 1 167 ? 8.967 -9.198 13.929 1.00 85.56 167 GLN A C 1
ATOM 1286 O O . GLN A 1 167 ? 8.625 -8.020 13.973 1.00 85.56 167 GLN A O 1
ATOM 1291 N N . GLN A 1 168 ? 10.228 -9.554 13.679 1.00 82.31 168 GLN A N 1
ATOM 1292 C CA . GLN A 1 168 ? 11.318 -8.610 13.421 1.00 82.31 168 GLN A CA 1
ATOM 1293 C C . GLN A 1 168 ? 11.102 -7.823 12.123 1.00 82.31 168 GLN A C 1
ATOM 1295 O O . GLN A 1 168 ? 11.438 -6.642 12.060 1.00 82.31 168 GLN A O 1
ATOM 1300 N N . GLY A 1 169 ? 10.538 -8.457 11.091 1.00 82.69 169 GLY A N 1
ATOM 1301 C CA . GLY A 1 169 ? 10.165 -7.794 9.842 1.00 82.69 169 GLY A CA 1
ATOM 1302 C C . GLY A 1 169 ? 9.029 -6.784 10.026 1.00 82.69 169 GLY A C 1
ATOM 1303 O O . GLY A 1 169 ? 9.079 -5.692 9.467 1.00 82.69 169 GLY A O 1
ATOM 1304 N N . ALA A 1 170 ? 8.035 -7.115 10.854 1.00 88.00 170 ALA A N 1
ATOM 1305 C CA . ALA A 1 170 ? 6.887 -6.254 11.129 1.00 88.00 170 ALA A CA 1
ATOM 1306 C C . ALA A 1 170 ? 7.183 -5.135 12.145 1.00 88.00 170 ALA A C 1
ATOM 1308 O O . ALA A 1 170 ? 6.508 -4.108 12.125 1.00 88.00 170 ALA A O 1
ATOM 1309 N N . ALA A 1 171 ? 8.18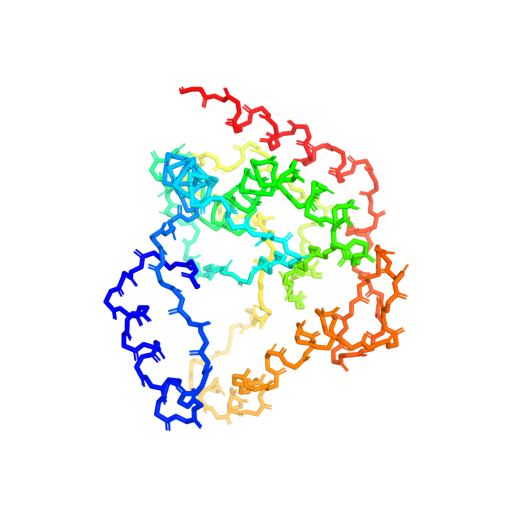6 -5.305 13.015 1.00 90.94 171 ALA A N 1
ATOM 1310 C CA . ALA A 1 171 ? 8.437 -4.432 14.164 1.00 90.94 171 ALA A CA 1
ATOM 1311 C C . ALA A 1 171 ? 8.541 -2.944 13.799 1.00 90.94 171 ALA A C 1
ATOM 1313 O O . ALA A 1 171 ? 7.850 -2.115 14.389 1.00 90.94 171 ALA A O 1
ATOM 1314 N N . THR A 1 172 ? 9.362 -2.597 12.803 1.00 92.38 172 THR A N 1
ATOM 1315 C CA . THR A 1 172 ? 9.533 -1.200 12.370 1.00 92.38 172 THR A CA 1
ATOM 1316 C C . THR A 1 172 ? 8.253 -0.637 11.755 1.00 92.38 172 THR A C 1
ATOM 1318 O O . THR A 1 172 ? 7.884 0.497 12.048 1.00 92.38 172 THR A O 1
ATOM 1321 N N . THR A 1 173 ? 7.530 -1.432 10.967 1.00 93.94 173 THR A N 1
ATOM 1322 C CA . THR A 1 173 ? 6.244 -1.029 10.383 1.00 93.94 173 THR A CA 1
ATOM 1323 C C . THR A 1 173 ? 5.208 -0.740 11.471 1.00 93.94 173 THR A C 1
ATOM 1325 O O . THR A 1 173 ? 4.571 0.311 11.440 1.00 93.94 173 THR A O 1
ATOM 1328 N N . CYS A 1 174 ? 5.084 -1.620 12.471 1.00 94.69 174 CYS A N 1
ATOM 1329 C CA . CYS A 1 174 ? 4.196 -1.425 13.619 1.00 94.69 174 CYS A CA 1
ATOM 1330 C C . CYS A 1 174 ? 4.609 -0.215 14.470 1.00 94.69 174 CYS A C 1
ATOM 1332 O O . CYS A 1 174 ? 3.748 0.563 14.877 1.00 94.69 174 CYS A O 1
ATOM 1334 N N . TYR A 1 175 ? 5.913 -0.021 14.700 1.00 95.44 175 TYR A N 1
ATOM 1335 C CA . TYR A 1 175 ? 6.443 1.141 15.414 1.00 95.44 175 TYR A CA 1
ATOM 1336 C C . TYR A 1 175 ? 6.054 2.447 14.714 1.00 95.44 175 TYR A C 1
ATOM 1338 O O . TYR A 1 175 ? 5.477 3.332 15.339 1.00 95.44 175 TYR A O 1
ATOM 1346 N N . ILE A 1 176 ? 6.281 2.540 13.400 1.00 94.25 176 ILE A N 1
ATOM 1347 C CA . ILE A 1 176 ? 5.932 3.732 12.616 1.00 94.25 176 ILE A CA 1
ATOM 1348 C C . ILE A 1 176 ? 4.419 3.958 12.601 1.00 94.25 176 ILE A C 1
ATOM 1350 O O . ILE A 1 176 ? 3.977 5.103 12.644 1.00 94.25 176 ILE A O 1
ATOM 1354 N N . ALA A 1 177 ? 3.633 2.883 12.510 1.00 94.44 177 ALA A N 1
ATOM 1355 C CA . ALA A 1 177 ? 2.182 2.954 12.408 1.00 94.44 177 ALA A CA 1
ATOM 1356 C C . ALA A 1 177 ? 1.506 3.411 13.712 1.00 94.44 177 ALA A C 1
ATOM 1358 O O . ALA A 1 177 ? 0.515 4.133 13.645 1.00 94.44 177 ALA A O 1
ATOM 1359 N N . LEU A 1 178 ? 2.017 2.988 14.875 1.00 94.94 178 LEU A N 1
ATOM 1360 C CA . LEU A 1 178 ? 1.263 3.040 16.134 1.00 94.94 178 LEU A CA 1
ATOM 1361 C C . LEU A 1 178 ? 1.975 3.767 17.284 1.00 94.94 178 LEU A C 1
ATOM 1363 O O . LEU A 1 178 ? 1.316 4.148 18.251 1.00 94.94 178 LEU A O 1
ATOM 1367 N N . HIS A 1 179 ? 3.300 3.939 17.241 1.00 95.88 179 HIS A N 1
ATOM 1368 C CA . HIS A 1 179 ? 4.036 4.394 18.420 1.00 95.88 179 HIS A CA 1
ATOM 1369 C C . HIS A 1 179 ? 3.899 5.916 18.651 1.00 95.88 179 HIS A C 1
ATOM 1371 O O . HIS A 1 179 ? 4.148 6.699 17.734 1.00 95.88 179 HIS A O 1
ATOM 1377 N N . PRO A 1 180 ? 3.597 6.394 19.877 1.00 95.19 180 PRO A N 1
ATOM 1378 C CA . PRO A 1 180 ? 3.409 7.826 20.141 1.00 95.19 180 PRO A CA 1
ATOM 1379 C C . PRO A 1 180 ? 4.629 8.707 19.840 1.00 95.19 180 PRO A C 1
ATOM 1381 O O . PRO A 1 180 ? 4.464 9.876 19.506 1.00 95.19 180 PRO A O 1
ATOM 1384 N N . GLN A 1 181 ? 5.848 8.162 19.933 1.00 95.50 181 GLN A N 1
ATOM 1385 C CA . GLN A 1 181 ? 7.082 8.918 19.659 1.00 95.50 181 GLN A CA 1
ATOM 1386 C C . GLN A 1 181 ? 7.208 9.377 18.204 1.00 95.50 181 GLN A C 1
ATOM 1388 O O . GLN A 1 181 ? 7.920 10.339 17.946 1.00 95.50 181 GLN A O 1
ATOM 1393 N N . VAL A 1 182 ? 6.528 8.712 17.265 1.00 94.25 182 VAL A N 1
ATOM 1394 C CA . VAL A 1 182 ? 6.560 9.082 15.842 1.00 94.25 182 VAL A CA 1
ATOM 1395 C C . VAL A 1 182 ? 5.336 9.889 15.405 1.00 94.25 182 VAL A C 1
ATOM 1397 O O . VAL A 1 182 ? 5.131 10.127 14.209 1.00 94.25 182 VAL A O 1
ATOM 1400 N N . LYS A 1 183 ? 4.500 10.312 16.359 1.00 93.88 183 LYS A N 1
ATOM 1401 C CA . LYS A 1 183 ? 3.341 11.171 16.104 1.00 93.88 183 LYS A CA 1
ATOM 1402 C C . LYS A 1 183 ? 3.799 12.511 15.524 1.00 93.88 183 LYS A C 1
ATOM 1404 O O . LYS A 1 183 ? 4.717 13.127 16.057 1.00 93.88 183 LYS A O 1
ATOM 1409 N N . GLY A 1 184 ? 3.168 12.962 14.442 1.00 92.75 184 GLY A N 1
ATOM 1410 C CA . GLY A 1 184 ? 3.549 14.200 13.751 1.00 92.75 184 GLY A CA 1
ATOM 1411 C C . GLY A 1 184 ? 4.814 14.098 12.891 1.00 92.75 184 GLY A C 1
ATOM 1412 O O . GLY A 1 184 ? 5.147 15.056 12.196 1.00 92.75 184 GLY A O 1
ATOM 1413 N N . MET A 1 185 ? 5.525 12.964 12.904 1.00 95.06 185 MET A N 1
ATOM 1414 C CA . MET A 1 185 ? 6.684 12.752 12.037 1.00 95.06 185 MET A CA 1
ATOM 1415 C C . MET A 1 185 ? 6.242 12.319 10.638 1.00 95.06 185 MET A C 1
ATOM 1417 O O . MET A 1 185 ? 5.487 11.356 10.486 1.00 95.06 185 MET A O 1
ATOM 1421 N N . SER A 1 186 ? 6.771 12.988 9.613 1.00 93.81 186 SER A N 1
ATOM 1422 C CA . SER A 1 186 ? 6.525 12.685 8.202 1.00 93.81 186 SER A CA 1
ATOM 1423 C C . SER A 1 186 ? 7.802 12.872 7.382 1.00 93.81 186 SER A C 1
ATOM 1425 O O . SER A 1 186 ? 8.637 13.713 7.703 1.00 93.81 186 SER A O 1
ATOM 1427 N N . GLY A 1 187 ? 7.962 12.079 6.320 1.00 91.69 187 GLY A N 1
ATOM 1428 C CA . GLY A 1 187 ? 9.101 12.172 5.396 1.00 91.69 187 GLY A CA 1
ATOM 1429 C C . GLY A 1 187 ? 10.398 11.490 5.854 1.00 91.69 187 GLY A C 1
ATOM 1430 O O . GLY A 1 187 ? 11.377 11.509 5.115 1.00 91.69 187 GLY A O 1
ATOM 1431 N N . ASN A 1 188 ? 10.428 10.858 7.031 1.00 93.56 188 ASN A N 1
ATOM 1432 C CA . ASN A 1 188 ? 11.605 10.131 7.515 1.00 93.56 188 ASN A CA 1
ATOM 1433 C C . ASN A 1 188 ? 11.672 8.692 6.977 1.00 93.56 188 ASN A C 1
ATOM 1435 O O . ASN A 1 188 ? 10.655 8.008 6.846 1.00 93.56 188 ASN A O 1
ATOM 1439 N N . TYR A 1 189 ? 12.893 8.207 6.750 1.00 92.00 189 TYR A N 1
ATOM 1440 C CA . TYR A 1 189 ? 13.182 6.793 6.524 1.00 92.00 189 TYR A CA 1
ATOM 1441 C C . TYR A 1 189 ? 13.595 6.136 7.846 1.00 92.00 189 TYR A C 1
ATOM 1443 O O . TYR A 1 189 ? 14.343 6.725 8.626 1.00 92.00 189 TYR A O 1
ATOM 1451 N N . PHE A 1 190 ? 13.104 4.924 8.101 1.00 92.38 190 PHE A N 1
ATOM 1452 C CA . PHE A 1 190 ? 13.377 4.183 9.330 1.00 92.38 190 PHE A CA 1
ATOM 1453 C C . PHE A 1 190 ? 13.974 2.811 9.026 1.00 92.38 190 PHE A C 1
ATOM 1455 O O . PHE A 1 190 ? 13.576 2.136 8.077 1.00 92.38 190 PHE A O 1
ATOM 1462 N N . MET A 1 191 ? 14.893 2.377 9.881 1.00 87.81 191 MET A N 1
ATOM 1463 C CA . MET A 1 191 ? 15.479 1.043 9.881 1.00 87.81 191 MET A CA 1
ATOM 1464 C C . MET A 1 191 ? 15.598 0.574 11.327 1.00 87.81 191 MET A C 1
ATOM 1466 O O . MET A 1 191 ? 16.090 1.313 12.175 1.00 87.81 191 MET A O 1
ATOM 1470 N N . ASP A 1 192 ? 15.094 -0.627 11.615 1.00 88.31 192 ASP A N 1
ATOM 1471 C CA . ASP A 1 192 ? 15.100 -1.207 12.965 1.00 88.31 192 ASP A CA 1
ATOM 1472 C C . ASP A 1 192 ? 14.515 -0.249 14.018 1.00 88.31 192 ASP A C 1
ATOM 1474 O O . ASP A 1 192 ? 15.061 -0.067 15.101 1.00 88.31 192 ASP A O 1
ATOM 1478 N N . SER A 1 193 ? 13.401 0.400 13.658 1.00 91.62 193 SER A N 1
ATOM 1479 C CA . SER A 1 193 ? 12.667 1.378 14.479 1.00 91.62 193 SER A CA 1
ATOM 1480 C C . SER A 1 193 ? 13.441 2.656 14.829 1.00 91.62 193 SER A C 1
ATOM 1482 O O . SER A 1 193 ? 13.009 3.419 15.685 1.00 91.62 193 SER A O 1
ATOM 1484 N N . ASN A 1 194 ? 14.539 2.938 14.126 1.00 92.50 194 ASN A N 1
ATOM 1485 C CA . ASN A 1 194 ? 15.325 4.162 14.261 1.00 92.50 194 ASN A CA 1
ATOM 1486 C C . ASN A 1 194 ? 15.304 4.961 12.956 1.00 92.50 194 ASN A C 1
ATOM 1488 O O . ASN A 1 194 ? 15.227 4.369 11.879 1.00 92.50 194 ASN A O 1
ATOM 1492 N N . ILE A 1 195 ? 15.393 6.292 13.036 1.00 92.38 195 ILE A N 1
ATOM 1493 C CA . ILE A 1 195 ? 15.595 7.129 11.843 1.00 92.38 195 ILE A CA 1
ATOM 1494 C C . ILE A 1 195 ? 16.921 6.722 11.193 1.00 92.38 195 ILE A C 1
ATOM 1496 O O . ILE A 1 195 ? 17.933 6.570 11.875 1.00 92.38 195 ILE A O 1
ATOM 1500 N N . ALA A 1 196 ? 16.914 6.550 9.877 1.00 90.50 196 ALA A N 1
ATOM 1501 C CA . ALA A 1 196 ? 18.080 6.160 9.104 1.00 90.50 196 ALA A CA 1
ATOM 1502 C C . ALA A 1 196 ? 18.174 6.965 7.804 1.00 90.50 196 ALA A C 1
ATOM 1504 O O . ALA A 1 196 ? 17.179 7.469 7.286 1.00 90.50 196 ALA A O 1
ATOM 1505 N N . GLU A 1 197 ? 19.377 7.035 7.241 1.00 90.94 197 GLU A N 1
ATOM 1506 C CA . GLU A 1 197 ? 19.621 7.718 5.971 1.00 90.94 197 GLU A CA 1
ATOM 1507 C C . GLU A 1 197 ? 19.341 6.793 4.775 1.00 90.94 197 GLU A C 1
ATOM 1509 O O . GLU A 1 197 ? 19.968 5.728 4.675 1.00 90.94 197 GLU A O 1
ATOM 1514 N N . PRO A 1 198 ? 18.447 7.166 3.842 1.00 88.31 198 PRO A N 1
ATOM 1515 C CA . PRO A 1 198 ? 18.222 6.409 2.614 1.00 88.31 198 PRO A CA 1
ATOM 1516 C C . PRO A 1 198 ? 19.351 6.647 1.589 1.00 88.31 198 PRO A C 1
ATOM 1518 O O . PRO A 1 198 ? 20.278 7.430 1.819 1.00 88.31 198 PRO A O 1
ATOM 1521 N N . SER A 1 199 ? 19.312 5.949 0.449 1.00 86.00 199 SER A N 1
ATOM 1522 C CA . SER A 1 199 ? 20.271 6.165 -0.649 1.00 86.00 199 SER A CA 1
ATOM 1523 C C . SER A 1 199 ? 20.202 7.593 -1.221 1.00 86.00 199 SER A C 1
ATOM 1525 O O . SER A 1 199 ? 19.201 8.291 -1.067 1.00 86.00 199 SER A O 1
ATOM 1527 N N . SER A 1 200 ? 21.264 8.047 -1.899 1.00 87.56 200 SER A N 1
ATOM 1528 C CA . SER A 1 200 ? 21.290 9.374 -2.541 1.00 87.56 200 SER A CA 1
ATOM 1529 C C . SER A 1 200 ? 20.183 9.532 -3.585 1.00 87.56 200 SER A C 1
ATOM 1531 O O . SER A 1 200 ? 19.505 10.551 -3.593 1.00 87.56 200 SER A O 1
ATOM 1533 N N . GLN A 1 201 ? 19.939 8.499 -4.395 1.00 83.12 201 GLN A N 1
ATOM 1534 C CA . GLN A 1 201 ? 18.853 8.491 -5.381 1.00 83.12 201 GLN A CA 1
ATOM 1535 C C . GLN A 1 201 ? 17.463 8.539 -4.739 1.00 83.12 201 GLN A C 1
ATOM 1537 O O . GLN A 1 201 ? 16.568 9.184 -5.269 1.00 83.12 201 GLN A O 1
ATOM 1542 N N . ALA A 1 202 ? 17.268 7.916 -3.573 1.00 85.00 202 ALA A N 1
ATOM 1543 C CA . ALA A 1 202 ? 16.004 8.020 -2.843 1.00 85.00 202 ALA A CA 1
ATOM 1544 C C . ALA A 1 202 ? 15.741 9.437 -2.291 1.00 85.00 202 ALA A C 1
ATOM 1546 O O . ALA A 1 202 ? 14.609 9.740 -1.919 1.00 85.00 202 ALA A O 1
ATOM 1547 N N . LYS A 1 203 ? 16.769 10.296 -2.247 1.00 87.38 203 LYS A N 1
ATOM 1548 C CA . LYS A 1 203 ? 16.679 11.716 -1.868 1.00 87.38 203 LYS A CA 1
ATOM 1549 C C . LYS A 1 203 ? 16.620 12.660 -3.076 1.00 87.38 203 LYS A C 1
ATOM 1551 O O . LYS A 1 203 ? 16.531 13.870 -2.885 1.00 87.38 203 LYS A O 1
ATOM 1556 N N . ASP A 1 204 ? 16.671 12.135 -4.298 1.00 88.12 204 ASP A N 1
ATOM 1557 C CA . ASP A 1 204 ? 16.623 12.930 -5.524 1.00 88.12 204 ASP A CA 1
ATOM 1558 C C . ASP A 1 204 ? 15.179 13.372 -5.824 1.00 88.12 204 ASP A C 1
ATOM 1560 O O . ASP A 1 204 ? 14.317 12.575 -6.210 1.00 88.12 204 ASP A O 1
ATOM 1564 N N . ALA A 1 205 ? 14.913 14.666 -5.634 1.00 89.50 205 ALA A N 1
ATOM 1565 C CA . ALA A 1 205 ? 13.596 15.258 -5.841 1.00 89.50 205 ALA A CA 1
ATOM 1566 C C . ALA A 1 205 ? 13.171 15.284 -7.320 1.00 89.50 205 ALA A C 1
ATOM 1568 O O . ALA A 1 205 ? 11.980 15.155 -7.616 1.00 89.50 205 ALA A O 1
ATOM 1569 N N . GLU A 1 206 ? 14.117 15.417 -8.254 1.00 90.44 206 GLU A N 1
ATOM 1570 C CA . GLU A 1 206 ? 13.813 15.406 -9.685 1.00 90.44 206 GLU A CA 1
ATOM 1571 C C . GLU A 1 206 ? 13.425 14.002 -10.140 1.00 90.44 206 GLU A C 1
ATOM 1573 O O . GLU A 1 206 ? 12.437 13.829 -10.858 1.00 90.44 206 GLU A O 1
ATOM 1578 N N . LEU A 1 207 ? 14.161 12.984 -9.683 1.00 85.56 207 LEU A N 1
ATOM 1579 C CA . LEU A 1 207 ? 13.831 11.588 -9.953 1.00 85.56 207 LEU A CA 1
ATOM 1580 C C . LEU A 1 207 ? 12.484 11.205 -9.329 1.00 85.56 207 LEU A C 1
ATOM 1582 O O . LEU A 1 207 ? 11.664 10.559 -9.988 1.00 85.56 207 LEU A O 1
ATOM 1586 N N . ALA A 1 208 ? 12.219 11.641 -8.093 1.00 87.31 208 ALA A N 1
ATOM 1587 C CA . ALA A 1 208 ? 10.933 11.428 -7.436 1.00 87.31 208 ALA A CA 1
ATOM 1588 C C . ALA A 1 208 ? 9.777 12.051 -8.235 1.00 87.31 208 ALA A C 1
ATOM 1590 O O . ALA A 1 208 ? 8.746 11.399 -8.426 1.00 87.31 208 ALA A O 1
A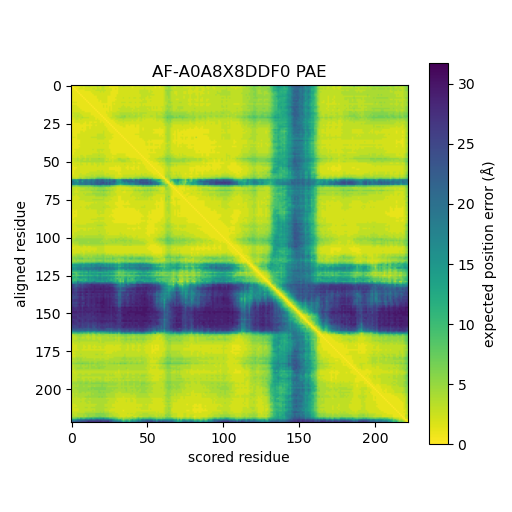TOM 1591 N N . LYS A 1 209 ? 9.965 13.272 -8.759 1.00 89.69 209 LYS A N 1
ATOM 1592 C CA . LYS A 1 209 ? 8.982 13.935 -9.622 1.00 89.69 209 LYS A CA 1
ATOM 1593 C C . LYS A 1 209 ? 8.772 13.188 -10.942 1.00 89.69 209 LYS A C 1
ATOM 1595 O O . LYS A 1 209 ? 7.628 12.922 -11.296 1.00 89.69 209 LYS A O 1
ATOM 1600 N N . LYS A 1 210 ? 9.843 12.792 -11.637 1.00 89.38 210 LYS A N 1
ATOM 1601 C CA . LYS A 1 210 ? 9.747 12.006 -12.884 1.00 89.38 210 LYS A CA 1
ATOM 1602 C C . LYS A 1 210 ? 8.973 10.706 -12.666 1.00 89.38 210 LYS A C 1
ATOM 1604 O O . LYS A 1 210 ? 8.077 10.380 -13.438 1.00 89.38 210 LYS A O 1
ATOM 1609 N N . LEU A 1 211 ? 9.275 9.992 -11.579 1.00 89.19 211 LEU A N 1
ATOM 1610 C CA . LEU A 1 211 ? 8.579 8.759 -11.218 1.00 89.19 211 LEU A CA 1
ATOM 1611 C C . LEU A 1 211 ? 7.105 9.004 -10.874 1.00 89.19 211 LEU A C 1
ATOM 1613 O O . LEU A 1 211 ? 6.261 8.171 -11.201 1.00 89.19 211 LEU A O 1
ATOM 1617 N N . TRP A 1 212 ? 6.787 10.116 -10.210 1.00 91.50 212 TRP A N 1
ATOM 1618 C CA . TRP A 1 212 ? 5.409 10.513 -9.923 1.00 91.50 212 TRP A CA 1
ATOM 1619 C C . TRP A 1 212 ? 4.617 10.772 -11.207 1.00 91.50 212 TRP A C 1
ATOM 1621 O O . TRP A 1 212 ? 3.571 10.156 -11.404 1.00 91.50 212 TRP A O 1
ATOM 1631 N N . ASP A 1 213 ? 5.138 11.621 -12.093 1.00 93.31 213 ASP A N 1
ATOM 1632 C CA . ASP A 1 213 ? 4.483 11.987 -13.353 1.00 93.31 213 ASP A CA 1
ATOM 1633 C C . ASP A 1 213 ? 4.288 10.753 -14.248 1.00 93.31 213 ASP A C 1
ATOM 1635 O O . ASP A 1 213 ? 3.206 10.531 -14.789 1.00 93.31 213 ASP A O 1
ATOM 1639 N N . PHE A 1 214 ? 5.300 9.885 -14.330 1.00 90.62 214 PHE A N 1
ATOM 1640 C CA . PHE A 1 214 ? 5.196 8.606 -15.029 1.00 90.62 214 PHE A CA 1
ATOM 1641 C C . PHE A 1 214 ? 4.112 7.699 -14.435 1.00 90.62 214 PHE A C 1
ATOM 1643 O O . PHE A 1 214 ? 3.331 7.099 -15.173 1.00 90.62 214 PHE A O 1
ATOM 1650 N N . SER A 1 215 ? 4.036 7.619 -13.101 1.00 92.25 215 SER A N 1
ATOM 1651 C CA . SER A 1 215 ? 3.022 6.806 -12.424 1.00 92.25 215 SER A CA 1
ATOM 1652 C C . SER A 1 215 ? 1.613 7.319 -12.722 1.00 92.25 215 SER A C 1
ATOM 1654 O O . SER A 1 215 ? 0.747 6.502 -13.008 1.00 92.25 215 SER A O 1
ATOM 1656 N N . LEU A 1 216 ? 1.397 8.644 -12.725 1.00 94.12 216 LEU A N 1
ATOM 1657 C CA . LEU A 1 216 ? 0.117 9.255 -13.111 1.00 94.12 216 LEU A CA 1
ATOM 1658 C C . LEU A 1 216 ? -0.288 8.859 -14.534 1.00 94.12 216 LEU A C 1
ATOM 1660 O O . LEU A 1 216 ? -1.394 8.364 -14.736 1.00 94.12 216 LEU A O 1
ATOM 1664 N N . ILE A 1 217 ? 0.628 9.009 -15.499 1.00 92.81 217 ILE A N 1
ATOM 1665 C CA . ILE A 1 217 ? 0.378 8.672 -16.909 1.00 92.81 217 ILE A CA 1
ATOM 1666 C C . ILE A 1 217 ? -0.044 7.212 -17.062 1.00 92.81 217 ILE A C 1
ATOM 1668 O O . ILE A 1 217 ? -0.960 6.922 -17.826 1.00 92.81 217 ILE A O 1
ATOM 1672 N N . ILE A 1 218 ? 0.628 6.290 -16.368 1.00 90.31 218 ILE A N 1
ATOM 1673 C CA . ILE A 1 218 ? 0.282 4.869 -16.426 1.00 90.31 218 ILE A CA 1
ATOM 1674 C C . ILE A 1 218 ? -1.095 4.625 -15.824 1.00 90.31 218 ILE A C 1
ATOM 1676 O O . ILE A 1 218 ? -1.911 3.941 -16.435 1.00 90.31 218 ILE A O 1
ATOM 1680 N N . THR A 1 219 ? -1.359 5.176 -14.641 1.00 92.25 219 THR A N 1
ATOM 1681 C CA . THR A 1 219 ? -2.590 4.868 -13.917 1.00 92.25 219 THR A CA 1
ATOM 1682 C C . THR A 1 219 ? -3.832 5.511 -14.515 1.00 92.25 219 THR A C 1
ATOM 1684 O O . THR A 1 219 ? -4.926 5.005 -14.285 1.00 92.25 219 THR A O 1
ATOM 1687 N N . ASP A 1 220 ? -3.688 6.593 -15.278 1.00 87.12 220 ASP A N 1
ATOM 1688 C CA . ASP A 1 220 ? -4.806 7.271 -15.944 1.00 87.12 220 ASP A CA 1
ATOM 1689 C C . ASP A 1 220 ? -5.224 6.611 -17.267 1.00 87.12 220 ASP A C 1
ATOM 1691 O O . ASP A 1 220 ? -6.285 6.940 -17.808 1.00 87.12 220 ASP A O 1
ATOM 1695 N N . ARG A 1 221 ? -4.435 5.663 -17.793 1.00 69.81 221 ARG A N 1
ATOM 1696 C CA . ARG A 1 221 ? -4.830 4.877 -18.969 1.00 69.81 221 ARG A CA 1
ATOM 1697 C C . ARG A 1 221 ? -6.026 3.994 -18.593 1.00 69.81 221 ARG A C 1
ATOM 1699 O O . ARG A 1 221 ? -5.958 3.225 -17.637 1.00 69.81 221 ARG A O 1
ATOM 1706 N N . LYS A 1 222 ? -7.136 4.194 -19.308 1.00 52.00 222 LYS A N 1
ATOM 1707 C CA . LYS A 1 222 ? -8.379 3.425 -19.171 1.00 52.00 222 LYS A CA 1
ATOM 1708 C C . LYS A 1 222 ? -8.257 2.056 -19.815 1.00 52.00 222 LYS A C 1
ATOM 1710 O O . LYS A 1 222 ? -7.664 2.003 -20.915 1.00 52.00 222 LYS A O 1
#

pLDDT: mean 82.61, std 20.57, range [26.16, 98.62]

Radius of gyration: 18.57 Å; Cα contacts (8 Å, |Δi|>4): 264; chains: 1; bounding box: 48×40×42 Å

Secondary structure (DSSP, 8-state):
-EES-HHHHHHHHHHHHHH-TT-----EE--TT-HHHHHHHHHHHHHTT----EEEE-------S--B-TTSSBHHHIIIIIIHHHHHHHHHHHHHHHHHHH-S--EEEE---GGGGS--TT---GGGGG-TT--S----S----------HHHHHHHHHHH---HHHHHHHHHHHHH-GGGTT--S--EETTEE----TGGG-HHHHHHHHHHHHHHHT--